Protein AF-A0A3A4P7V5-F1 (afdb_monomer_lite)

Secondary structure (DSSP, 8-state):
--------TTSS-S--TT---S----------SSHHHHHHHHHHHHHTTHHHHHHHHHHHHHHTT----S-HHHHHHHHHHHHHHHTTEE-BTBSEEEEETTTEEEEEHHHHHHHHIIIIITTT-HHHHHHHHHHHHTTS---TTSTTTT--BSEEEETTEE---S-BTHHHHHHHHHHHHS--

Foldseek 3Di:
DQDFDDDPPPPDDDDDPPPDPPDRDGFFFADDPDPVRRVVVSVVCVVVVVVVVVVVVLCLLLVLLDDCPVDPVVSVVLSVVLSQQLVQFDCPAHTFGFLDPDPGNKHFLVSRLVSLCSRQVSSPNVVSSVRHVVVQQVQAACPPPDPRHRFGARIDRHVPDGDPDPDGSCVVVVVVVVVVVPPD

Radius of gyration: 22.87 Å; chains: 1; bounding box: 53×27×81 Å

Sequence (184 aa):
IRVEFSVPRDAYGADVPGRLAGHNHTLYIAWGKNAEEALTRALQLAAEDAIQHHRAATSDILSSMDIATGNDEFDKALRWAAFSGWSLVTREYGLGIWAGLPWFRDNWGRDTFIALPGILLVTGHFAEAREIIRTFANRQNTDPTSPDFGRIPNRWRSPGFLEKGRLDVLTLILTRVKKRVGES

pLDDT: mean 77.45, std 19.56, range [32.34, 96.06]

Structure (mmCIF, N/CA/C/O backbone):
data_AF-A0A3A4P7V5-F1
#
_entry.id   AF-A0A3A4P7V5-F1
#
loop_
_atom_site.group_PDB
_atom_site.id
_atom_site.type_symbol
_atom_site.label_atom_id
_atom_site.label_alt_id
_atom_site.label_comp_id
_atom_site.label_asym_id
_atom_site.label_entity_id
_atom_site.label_seq_id
_atom_site.pdbx_PDB_ins_code
_atom_site.Cartn_x
_atom_site.Cartn_y
_atom_site.Cartn_z
_atom_site.occupancy
_atom_site.B_iso_or_equiv
_atom_site.auth_seq_id
_atom_site.auth_comp_id
_atom_site.auth_asym_id
_atom_site.auth_atom_id
_atom_site.pdbx_PDB_model_num
ATOM 1 N N . ILE A 1 1 ? -5.239 -2.333 16.092 1.00 33.44 1 ILE A N 1
ATOM 2 C CA . ILE A 1 1 ? -5.883 -3.416 16.877 1.00 33.44 1 ILE A CA 1
ATOM 3 C C . ILE A 1 1 ? -6.393 -2.783 18.163 1.00 33.44 1 ILE A C 1
ATOM 5 O O . ILE A 1 1 ? -5.576 -2.294 18.930 1.00 33.44 1 ILE A O 1
ATOM 9 N N . ARG A 1 2 ? -7.712 -2.711 18.376 1.00 34.28 2 ARG A N 1
ATOM 10 C CA . ARG A 1 2 ? -8.253 -2.360 19.695 1.00 34.28 2 ARG A CA 1
ATOM 11 C C . ARG A 1 2 ? -8.207 -3.638 20.522 1.00 34.28 2 ARG A C 1
ATOM 13 O O . ARG A 1 2 ? -8.947 -4.567 20.223 1.00 34.28 2 ARG A O 1
ATOM 20 N N . VAL A 1 3 ? -7.280 -3.719 21.469 1.00 36.12 3 VAL A N 1
ATOM 21 C CA . VAL A 1 3 ? -7.235 -4.840 22.410 1.00 36.12 3 VAL A CA 1
ATOM 22 C C . VAL A 1 3 ? -8.039 -4.410 23.626 1.00 36.12 3 VAL A C 1
ATOM 24 O O . VAL A 1 3 ? -7.593 -3.568 24.399 1.00 36.12 3 VAL A O 1
ATOM 27 N N . GLU A 1 4 ? -9.260 -4.920 23.744 1.00 35.19 4 GLU A N 1
ATOM 28 C CA . GLU A 1 4 ? -10.072 -4.727 24.942 1.00 35.19 4 GLU A CA 1
ATOM 29 C C . GLU A 1 4 ? -9.634 -5.760 25.979 1.00 35.19 4 GLU A C 1
ATOM 31 O O . GLU A 1 4 ? -9.866 -6.958 25.828 1.00 35.19 4 GLU A O 1
ATOM 36 N N . PHE A 1 5 ? -8.955 -5.298 27.025 1.00 37.09 5 PHE A N 1
ATOM 37 C CA . PHE A 1 5 ? -8.666 -6.124 28.187 1.00 37.09 5 PHE A CA 1
ATOM 38 C C . PHE A 1 5 ? -9.827 -5.983 29.172 1.00 37.09 5 PHE A C 1
ATOM 40 O O . PHE A 1 5 ? -9.990 -4.937 29.797 1.00 37.09 5 PHE A O 1
ATOM 47 N N . SER A 1 6 ? -10.633 -7.034 29.318 1.00 37.91 6 SER A N 1
ATOM 48 C CA . SER A 1 6 ? -11.513 -7.181 30.478 1.00 37.91 6 SER A CA 1
ATOM 49 C C . SER A 1 6 ? -10.756 -7.988 31.522 1.00 37.91 6 SER A C 1
ATOM 51 O O . SER A 1 6 ? -10.478 -9.167 31.312 1.00 37.91 6 SER A O 1
ATOM 53 N N . VAL A 1 7 ? -10.362 -7.352 32.625 1.00 44.50 7 VAL A N 1
ATOM 54 C CA . VAL A 1 7 ? -9.818 -8.078 33.778 1.00 44.50 7 VAL A CA 1
ATOM 55 C C . VAL A 1 7 ? -11.017 -8.647 34.549 1.00 44.50 7 VAL A C 1
ATOM 57 O O . VAL A 1 7 ? -11.835 -7.847 35.020 1.00 44.50 7 VAL A O 1
ATOM 60 N N . PRO A 1 8 ? -11.165 -9.984 34.685 1.00 42.09 8 PRO A N 1
ATOM 61 C CA . PRO A 1 8 ? -12.241 -10.579 35.476 1.00 42.09 8 PRO A CA 1
ATOM 62 C C . PRO A 1 8 ? -12.242 -9.996 36.892 1.00 42.09 8 PRO A C 1
ATOM 64 O O . PRO A 1 8 ? -11.181 -9.764 37.479 1.00 42.09 8 PRO A O 1
ATOM 67 N N . ARG A 1 9 ? -13.428 -9.718 37.443 1.00 48.88 9 ARG A N 1
ATOM 68 C CA . ARG A 1 9 ? -13.581 -9.027 38.736 1.00 48.88 9 ARG A CA 1
ATOM 69 C C . ARG A 1 9 ? -13.017 -9.824 39.921 1.00 48.88 9 ARG A C 1
ATOM 71 O O . ARG A 1 9 ? -12.793 -9.224 40.971 1.00 48.88 9 ARG A O 1
ATOM 78 N N . ASP A 1 10 ? -12.770 -11.111 39.722 1.00 47.59 10 ASP A N 1
ATOM 79 C CA . ASP A 1 10 ? -12.782 -12.182 40.712 1.00 47.59 10 ASP A CA 1
ATOM 80 C C . ASP A 1 10 ? -11.507 -13.057 40.725 1.00 47.59 10 ASP A C 1
ATOM 82 O O . ASP A 1 10 ? -11.378 -13.925 41.582 1.00 47.59 10 ASP A O 1
ATOM 86 N N . ALA A 1 11 ? -10.520 -12.802 39.854 1.00 45.47 11 ALA A N 1
ATOM 87 C CA . ALA A 1 11 ? -9.291 -13.611 39.794 1.00 45.47 11 ALA A CA 1
ATOM 88 C C . ALA A 1 11 ? -8.221 -13.251 40.848 1.00 45.47 11 ALA A C 1
ATOM 90 O O . ALA A 1 11 ? -7.322 -14.050 41.098 1.00 45.47 11 ALA A O 1
ATOM 91 N N . TYR A 1 12 ? -8.305 -12.079 41.485 1.00 42.94 12 TYR A N 1
ATOM 92 C CA . TYR A 1 12 ? -7.372 -11.660 42.535 1.00 42.94 12 TYR A CA 1
ATOM 93 C C . TYR A 1 12 ? -8.123 -10.892 43.627 1.00 42.94 12 TYR A C 1
ATOM 95 O O . TYR A 1 12 ? -8.941 -10.019 43.329 1.00 42.94 12 TYR A O 1
ATOM 103 N N . GLY A 1 13 ? -7.868 -11.267 44.885 1.00 42.75 13 GLY A N 1
ATOM 104 C CA . GLY A 1 13 ? -8.469 -10.682 46.083 1.00 42.75 13 GLY A CA 1
ATOM 105 C C . GLY A 1 13 ? -8.336 -9.158 46.153 1.00 42.75 13 GLY A C 1
ATOM 106 O O . GLY A 1 13 ? -7.516 -8.552 45.466 1.00 42.75 13 GLY A O 1
ATOM 107 N N . ALA A 1 14 ? -9.208 -8.555 46.959 1.00 47.78 14 ALA A N 1
ATOM 108 C CA . ALA A 1 14 ? -9.426 -7.117 47.060 1.00 47.78 14 ALA A CA 1
ATOM 109 C C . ALA A 1 14 ? -8.140 -6.270 47.198 1.00 47.78 14 ALA A C 1
ATOM 111 O O . ALA A 1 14 ? -7.203 -6.648 47.894 1.00 47.78 14 ALA A O 1
ATOM 112 N N . ASP A 1 15 ? -8.189 -5.098 46.552 1.00 46.78 15 ASP A N 1
ATOM 113 C CA . ASP A 1 15 ? -7.260 -3.963 46.620 1.00 46.78 15 ASP A CA 1
ATOM 114 C C . ASP A 1 15 ? -5.806 -4.178 46.181 1.00 46.78 15 ASP A C 1
ATOM 116 O O . ASP A 1 15 ? -4.866 -4.189 46.972 1.00 46.78 15 ASP A O 1
ATOM 120 N N . V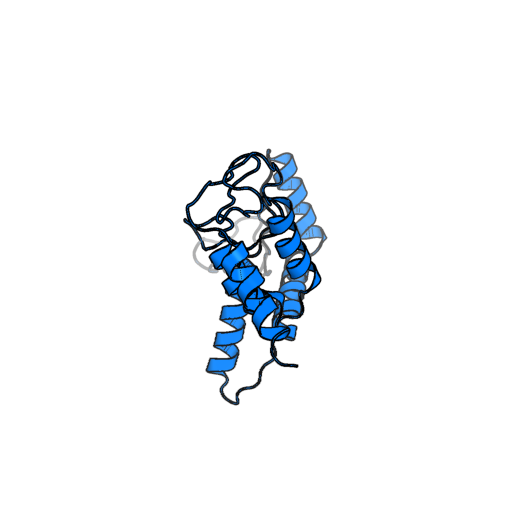AL A 1 16 ? -5.611 -4.170 44.857 1.00 47.88 16 VAL A N 1
ATOM 121 C CA . VAL A 1 16 ? -4.357 -3.682 44.265 1.00 47.88 16 VAL A CA 1
ATOM 122 C C . VAL A 1 16 ? -4.497 -2.166 44.037 1.00 47.88 16 VAL A C 1
ATOM 124 O O . VAL A 1 16 ? -5.359 -1.756 43.248 1.00 47.88 16 VAL A O 1
ATOM 127 N N . PRO A 1 17 ? -3.688 -1.312 44.694 1.00 36.72 17 PRO A N 1
ATOM 128 C CA . PRO A 1 17 ? -3.698 0.131 44.465 1.00 36.72 17 PRO A CA 1
ATOM 129 C C . PRO A 1 17 ? -3.381 0.439 42.995 1.00 36.72 17 PRO A C 1
ATOM 131 O O . PRO A 1 17 ? -2.368 -0.017 42.472 1.00 36.72 17 PRO A O 1
ATOM 134 N N . GLY A 1 18 ? -4.256 1.192 42.319 1.00 46.50 18 GLY A N 1
ATOM 135 C CA . GLY A 1 18 ? -4.128 1.521 40.888 1.00 46.50 18 GLY A CA 1
ATOM 136 C C . GLY A 1 18 ? -5.181 0.887 39.970 1.00 46.50 18 GLY A C 1
ATOM 137 O O . GLY A 1 18 ? -5.100 1.043 38.752 1.00 46.50 18 GLY A O 1
ATOM 138 N N . ARG A 1 19 ? -6.191 0.198 40.522 1.00 41.16 19 ARG A N 1
ATOM 139 C CA . ARG A 1 19 ? -7.329 -0.347 39.763 1.00 41.16 19 ARG A CA 1
ATOM 140 C C . ARG A 1 19 ? -8.157 0.788 39.138 1.00 41.16 19 AR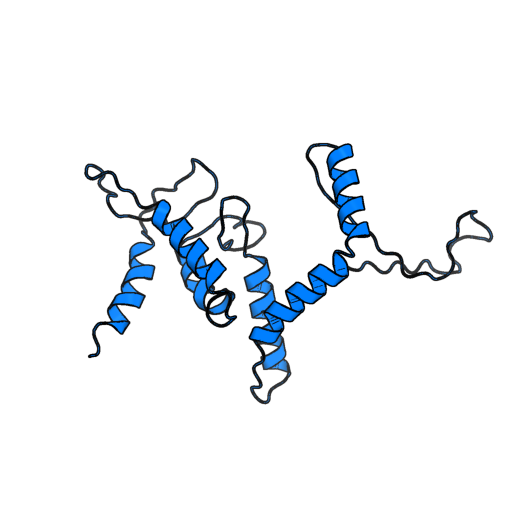G A C 1
ATOM 142 O O . ARG A 1 19 ? -9.051 1.339 39.774 1.00 41.16 19 ARG A O 1
ATOM 149 N N . LEU A 1 20 ? -7.870 1.136 37.883 1.00 46.41 20 LEU A N 1
ATOM 150 C CA . LEU A 1 20 ? -8.709 2.035 37.088 1.00 46.41 20 LEU A CA 1
ATOM 151 C C . LEU A 1 20 ? -10.031 1.313 36.785 1.00 46.41 20 LEU A C 1
ATOM 153 O O . LEU A 1 20 ? -10.062 0.275 36.126 1.00 46.41 20 LEU A O 1
ATOM 157 N N . ALA A 1 21 ? -11.128 1.818 37.340 1.00 43.06 21 ALA A N 1
ATOM 158 C CA . ALA A 1 21 ? -12.451 1.223 37.213 1.00 43.06 21 ALA A CA 1
ATOM 159 C C . ALA A 1 21 ? -12.933 1.242 35.753 1.00 43.06 21 ALA A C 1
ATOM 161 O O . ALA A 1 21 ? -13.088 2.313 35.194 1.00 43.06 21 ALA A O 1
ATOM 162 N N . GLY A 1 22 ? -13.215 0.083 35.146 1.00 45.91 22 GLY A N 1
ATOM 163 C CA . GLY A 1 22 ? -14.118 -0.056 33.987 1.00 45.91 22 GLY A CA 1
ATOM 164 C C . GLY A 1 22 ? -13.927 0.908 32.804 1.00 45.91 22 GLY A C 1
ATOM 165 O O . GLY A 1 22 ? -14.902 1.208 32.116 1.00 45.91 22 GLY A O 1
ATOM 166 N N . HIS A 1 23 ? -12.717 1.413 32.566 1.00 54.62 23 HIS A N 1
ATOM 167 C CA . HIS A 1 23 ? -12.443 2.329 31.466 1.00 54.62 23 HIS A CA 1
ATOM 168 C C . HIS A 1 23 ? -11.910 1.547 30.266 1.00 54.62 23 HIS A C 1
ATOM 170 O O . HIS A 1 23 ? -11.042 0.688 30.399 1.00 54.62 23 HIS A O 1
ATOM 176 N N . ASN A 1 24 ? -12.421 1.857 29.073 1.00 68.25 24 ASN A N 1
ATOM 177 C CA . ASN A 1 24 ? -11.807 1.392 27.835 1.00 68.25 24 ASN A CA 1
ATOM 178 C C . ASN A 1 24 ? -10.381 1.950 27.768 1.00 68.25 24 ASN A C 1
ATOM 180 O O . ASN A 1 24 ? -10.194 3.150 27.575 1.00 68.25 24 ASN A O 1
ATOM 184 N N . HIS A 1 25 ? -9.385 1.084 27.934 1.00 75.31 25 HIS A N 1
ATOM 185 C CA . HIS A 1 25 ? -7.986 1.455 27.785 1.00 75.31 25 HIS A CA 1
ATOM 186 C C . HIS A 1 25 ? -7.561 1.321 26.323 1.00 75.31 25 HIS A C 1
ATOM 188 O O . HIS A 1 25 ? -7.896 0.349 25.645 1.00 75.31 25 HIS A O 1
ATOM 194 N N . THR A 1 26 ? -6.797 2.299 25.845 1.00 82.75 26 THR A N 1
ATOM 195 C CA . THR A 1 26 ? -6.188 2.273 24.516 1.00 82.75 26 THR A CA 1
ATOM 196 C C . THR A 1 26 ? -4.686 2.093 24.667 1.00 82.75 26 THR A C 1
ATOM 198 O O . THR A 1 26 ? -4.032 2.894 25.332 1.00 82.75 26 THR A O 1
ATOM 201 N N . LEU A 1 27 ? -4.139 1.052 24.038 1.00 87.69 27 LEU A N 1
ATOM 202 C CA . LEU A 1 27 ? -2.704 0.784 24.007 1.00 87.69 27 LEU A CA 1
ATOM 203 C C . LEU A 1 27 ? -2.115 1.212 22.658 1.00 87.69 27 LEU A C 1
ATOM 205 O O . LEU A 1 27 ? -2.508 0.687 21.615 1.00 87.69 27 LEU A O 1
ATOM 209 N N . TYR A 1 28 ? -1.137 2.117 22.693 1.00 87.69 28 TYR A N 1
ATOM 210 C CA . TYR A 1 28 ? -0.328 2.497 21.536 1.00 87.69 28 TYR A CA 1
ATOM 211 C C . TYR A 1 28 ? 1.036 1.808 21.609 1.00 87.69 28 TYR A C 1
ATOM 213 O O . TYR A 1 28 ? 1.759 1.956 22.590 1.00 87.69 28 TYR A O 1
ATOM 221 N N . ILE A 1 29 ? 1.382 1.052 20.564 1.00 89.69 29 ILE A N 1
ATOM 222 C CA . ILE A 1 29 ? 2.686 0.395 20.411 1.00 89.69 29 ILE A CA 1
ATOM 223 C C . ILE A 1 29 ? 3.384 1.031 19.211 1.00 89.69 29 ILE A C 1
ATOM 225 O O . ILE A 1 29 ? 2.802 1.107 18.127 1.00 89.69 29 ILE A O 1
ATOM 229 N N . ALA A 1 30 ? 4.621 1.482 19.403 1.00 91.69 30 ALA A N 1
ATOM 230 C CA . ALA A 1 30 ? 5.435 2.090 18.361 1.00 91.69 30 ALA A CA 1
ATOM 231 C C . ALA A 1 30 ? 6.851 1.504 18.350 1.00 91.69 30 ALA A C 1
ATOM 233 O O . ALA A 1 30 ? 7.338 0.988 19.354 1.00 91.69 30 ALA A O 1
ATOM 234 N N . TRP A 1 31 ? 7.509 1.616 17.197 1.00 91.88 31 TRP A N 1
ATOM 235 C CA . TRP A 1 31 ? 8.891 1.197 16.981 1.00 91.88 31 TRP A CA 1
ATOM 236 C C . TRP A 1 31 ? 9.749 2.409 16.606 1.00 91.88 31 TRP A C 1
ATOM 238 O O . TRP A 1 31 ? 9.272 3.323 15.931 1.00 91.88 31 TRP A O 1
ATOM 248 N N . GLY A 1 32 ? 11.014 2.387 17.022 1.00 90.81 32 GLY A N 1
ATOM 249 C CA . GLY A 1 32 ? 12.034 3.394 16.725 1.00 90.81 32 GLY A CA 1
ATOM 250 C C . GLY A 1 32 ? 13.428 2.766 16.795 1.00 90.81 32 GLY A C 1
ATOM 251 O O . GLY A 1 32 ? 13.570 1.622 17.234 1.00 90.81 32 GLY A O 1
ATOM 252 N N . LYS A 1 33 ? 14.467 3.486 16.363 1.00 92.69 33 LYS A N 1
ATOM 253 C CA . LYS A 1 33 ? 15.858 2.992 16.401 1.00 92.69 33 LYS A CA 1
ATOM 254 C C . LYS A 1 33 ? 16.382 2.842 17.831 1.00 92.69 33 LYS A C 1
ATOM 256 O O . LYS A 1 33 ? 17.340 2.111 18.060 1.00 92.69 33 LYS A O 1
ATOM 261 N N . ASN A 1 34 ? 15.765 3.545 18.778 1.00 95.06 34 ASN A N 1
ATOM 262 C CA . ASN A 1 34 ? 16.045 3.486 20.206 1.00 95.06 34 ASN A CA 1
ATOM 263 C C . ASN A 1 34 ? 14.750 3.706 21.019 1.00 95.06 34 ASN A C 1
ATOM 265 O O . ASN A 1 34 ? 13.685 3.986 20.461 1.00 95.06 34 ASN A O 1
ATOM 269 N N . ALA A 1 35 ? 14.845 3.552 22.343 1.00 94.31 35 ALA A N 1
ATOM 270 C CA . ALA A 1 35 ? 13.699 3.652 23.249 1.00 94.31 35 ALA A CA 1
ATOM 271 C C . ALA A 1 35 ? 13.065 5.056 23.277 1.00 94.31 35 ALA A C 1
ATOM 273 O O . ALA A 1 35 ? 11.845 5.168 23.366 1.00 94.31 35 ALA A O 1
ATOM 274 N N . GLU A 1 36 ? 13.874 6.112 23.168 1.00 93.81 36 GLU A N 1
ATOM 275 C CA . GLU A 1 36 ? 13.408 7.503 23.170 1.00 93.81 36 GLU A CA 1
ATOM 276 C C . GLU A 1 36 ? 12.561 7.818 21.928 1.00 93.81 36 GLU A C 1
ATOM 278 O O . GLU A 1 36 ? 11.471 8.384 22.038 1.00 93.81 36 GLU A O 1
ATOM 283 N N . GLU A 1 37 ? 13.006 7.376 20.750 1.00 94.12 37 GLU A N 1
ATOM 284 C CA . GLU A 1 37 ? 12.262 7.513 19.495 1.00 94.12 37 GLU A CA 1
ATOM 285 C C . GLU A 1 37 ? 10.944 6.723 19.540 1.00 94.12 37 GLU A C 1
ATOM 287 O O . GLU A 1 37 ? 9.892 7.245 19.165 1.00 94.12 37 GLU A O 1
ATOM 292 N N . ALA A 1 38 ? 10.978 5.482 20.041 1.00 92.75 38 ALA A N 1
ATOM 293 C CA . ALA A 1 38 ? 9.780 4.654 20.181 1.00 92.75 38 ALA A CA 1
ATOM 294 C C . ALA A 1 38 ? 8.757 5.283 21.145 1.00 92.75 38 ALA A C 1
ATOM 296 O O . ALA A 1 38 ? 7.565 5.324 20.834 1.00 92.75 38 ALA A O 1
ATOM 297 N N . LEU A 1 39 ? 9.219 5.820 22.281 1.00 92.88 39 LEU A N 1
ATOM 298 C CA . LEU A 1 39 ? 8.373 6.506 23.258 1.00 92.88 39 LEU A CA 1
ATOM 299 C C . LEU A 1 39 ? 7.754 7.776 22.670 1.00 92.88 39 LEU A C 1
ATOM 301 O O . LEU A 1 39 ? 6.541 7.958 22.749 1.00 92.88 39 LEU A O 1
ATOM 305 N N . THR A 1 40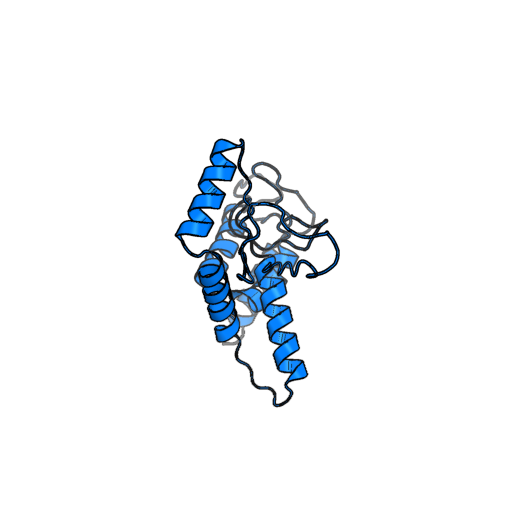 ? 8.570 8.620 22.036 1.00 94.62 40 THR A N 1
ATOM 306 C CA . THR A 1 40 ? 8.115 9.857 21.384 1.00 94.62 40 THR A CA 1
ATOM 307 C C . THR A 1 40 ? 7.014 9.558 20.370 1.00 94.62 40 THR A C 1
ATOM 309 O O . THR A 1 40 ? 5.964 10.197 20.375 1.00 94.62 40 THR A O 1
ATOM 312 N N . ARG A 1 41 ? 7.203 8.518 19.550 1.00 93.12 41 ARG A N 1
ATOM 313 C CA . ARG A 1 41 ? 6.217 8.102 18.552 1.00 93.12 41 ARG A CA 1
ATOM 314 C C . ARG A 1 41 ? 4.936 7.550 19.177 1.00 93.12 41 ARG A C 1
ATOM 316 O O . ARG A 1 41 ? 3.853 7.855 18.690 1.00 93.12 41 ARG A O 1
ATOM 323 N N . ALA A 1 42 ? 5.032 6.759 20.246 1.00 91.69 42 ALA A N 1
ATOM 324 C CA . ALA A 1 42 ? 3.854 6.253 20.953 1.00 91.69 42 ALA A CA 1
ATOM 325 C C . ALA A 1 42 ? 3.025 7.391 21.575 1.00 91.69 42 ALA A C 1
ATOM 327 O O . ALA A 1 42 ? 1.800 7.390 21.458 1.00 91.69 42 ALA A O 1
ATOM 328 N N . LEU A 1 43 ? 3.690 8.381 22.182 1.00 92.44 43 LEU A N 1
ATOM 329 C CA . LEU A 1 43 ? 3.041 9.569 22.743 1.00 92.44 43 LEU A CA 1
ATOM 330 C C . LEU A 1 43 ? 2.386 10.425 21.656 1.00 92.44 43 LEU A C 1
ATOM 332 O O . LEU A 1 43 ? 1.260 10.878 21.843 1.00 92.44 43 LEU A O 1
ATOM 336 N N . GLN A 1 44 ? 3.047 10.594 20.509 1.00 94.06 44 GLN A N 1
ATOM 337 C CA . GLN A 1 44 ? 2.477 11.299 19.362 1.00 94.06 44 GLN A CA 1
ATOM 338 C C . GLN A 1 44 ? 1.200 10.614 18.854 1.00 94.06 44 GLN A C 1
ATOM 340 O O . GLN A 1 44 ? 0.174 11.271 18.706 1.00 94.06 44 GLN A O 1
ATOM 345 N N . LEU A 1 45 ? 1.225 9.289 18.663 1.00 91.25 45 LEU A N 1
ATOM 346 C CA . LEU A 1 45 ? 0.044 8.526 18.239 1.00 91.25 45 LEU A CA 1
ATOM 347 C C . LEU A 1 45 ? -1.133 8.687 19.213 1.00 91.25 45 LEU A C 1
ATOM 349 O O . LEU A 1 45 ? -2.285 8.735 18.782 1.00 91.25 45 LEU A O 1
ATOM 353 N N . ALA A 1 46 ? -0.844 8.767 20.514 1.00 89.50 46 ALA A N 1
ATOM 354 C CA . ALA A 1 46 ? -1.855 9.002 21.536 1.00 89.50 46 ALA A CA 1
ATOM 355 C C . ALA A 1 46 ? -2.409 10.433 21.494 1.00 89.50 46 ALA A C 1
ATOM 357 O O . ALA A 1 46 ? -3.622 10.611 21.583 1.00 89.50 46 ALA A O 1
ATOM 358 N N . ALA A 1 47 ? -1.540 11.434 21.336 1.00 91.56 47 ALA A N 1
ATOM 359 C CA . ALA A 1 47 ? -1.922 12.843 21.265 1.00 91.56 47 ALA A CA 1
ATOM 360 C C . ALA A 1 47 ? -2.763 13.169 20.019 1.00 91.56 47 ALA A C 1
ATOM 362 O O . ALA A 1 47 ? -3.645 14.020 20.078 1.00 91.56 47 ALA A O 1
ATOM 363 N N . GLU A 1 48 ? -2.506 12.481 18.907 1.00 92.31 48 GLU A N 1
ATOM 364 C CA . GLU A 1 48 ? -3.190 12.684 17.625 1.00 92.31 48 GLU A CA 1
ATOM 365 C C . GLU A 1 48 ? -4.446 11.817 17.449 1.00 92.31 48 GLU A C 1
ATOM 367 O O . GLU A 1 48 ? -5.034 11.831 16.375 1.00 92.31 48 GLU A O 1
ATOM 372 N N . ASP A 1 49 ? -4.847 11.026 18.449 1.00 87.06 49 ASP A N 1
ATOM 373 C CA . ASP A 1 49 ? -5.922 10.030 18.319 1.00 87.06 49 ASP A CA 1
ATOM 374 C C . ASP A 1 49 ? -5.772 9.164 17.050 1.00 87.06 49 ASP A C 1
ATOM 376 O O . ASP A 1 49 ? -6.668 9.023 16.207 1.00 87.06 49 ASP A O 1
ATOM 380 N N . ALA A 1 50 ? -4.585 8.569 16.892 1.00 88.62 50 ALA A N 1
ATOM 381 C CA . ALA A 1 50 ? -4.213 7.850 15.678 1.00 88.62 50 ALA A CA 1
ATOM 382 C C . ALA A 1 50 ? -5.154 6.675 15.342 1.00 88.62 50 ALA A C 1
ATOM 384 O O . ALA A 1 50 ? -5.206 6.237 14.192 1.00 88.62 50 ALA A O 1
ATOM 385 N N . ILE A 1 51 ? -5.927 6.167 16.311 1.00 87.31 51 ILE A N 1
ATOM 386 C CA . ILE A 1 51 ? -6.975 5.171 16.052 1.00 87.31 51 ILE A CA 1
ATOM 387 C C . ILE A 1 51 ? -8.106 5.769 15.221 1.00 87.31 51 ILE A C 1
ATOM 389 O O . ILE A 1 51 ? -8.549 5.123 14.268 1.00 87.31 51 ILE A O 1
ATOM 393 N N . GLN A 1 52 ? -8.585 6.967 15.561 1.00 87.81 52 GLN A N 1
ATOM 394 C CA . GLN A 1 52 ? -9.639 7.614 14.784 1.00 87.81 52 GLN A CA 1
ATOM 395 C C . GLN A 1 52 ? -9.132 8.030 13.411 1.00 87.81 52 GLN A C 1
ATOM 397 O O . GLN A 1 52 ? -9.818 7.769 12.426 1.00 87.81 52 GLN A O 1
ATOM 402 N N . HIS A 1 53 ? -7.904 8.543 13.310 1.00 88.81 53 HIS A N 1
ATOM 403 C CA . HIS A 1 53 ? -7.286 8.803 12.006 1.00 88.81 53 HIS A CA 1
ATOM 404 C C . HIS A 1 53 ? -7.186 7.536 11.148 1.00 88.81 53 HIS A C 1
ATOM 406 O O . HIS A 1 53 ? -7.523 7.561 9.967 1.00 88.81 53 HIS A O 1
ATOM 412 N N . HIS A 1 54 ? -6.795 6.399 11.731 1.00 87.75 54 HIS A N 1
ATOM 413 C CA . HIS A 1 54 ? -6.732 5.135 10.998 1.00 87.75 54 HIS A CA 1
ATOM 414 C C . HIS A 1 54 ? -8.115 4.631 10.558 1.00 87.75 54 HIS A C 1
ATOM 416 O O . HIS A 1 54 ? -8.261 4.113 9.448 1.00 87.75 54 HIS A O 1
ATOM 422 N N . ARG A 1 55 ? -9.140 4.788 11.406 1.00 89.69 55 ARG A N 1
ATOM 423 C CA . ARG A 1 55 ? -10.531 4.455 11.064 1.00 89.69 55 ARG A CA 1
ATOM 424 C C . ARG A 1 55 ? -11.062 5.334 9.942 1.00 89.69 55 ARG A C 1
ATOM 426 O O . ARG A 1 55 ? -11.650 4.790 9.015 1.00 89.69 55 ARG A O 1
ATOM 433 N N . ALA A 1 56 ? -10.826 6.642 10.017 1.00 89.38 56 ALA A N 1
ATOM 434 C CA . ALA A 1 56 ? -11.206 7.592 8.979 1.00 89.38 56 ALA A CA 1
ATOM 435 C C . ALA A 1 56 ? -10.537 7.225 7.650 1.00 89.38 56 ALA A C 1
ATOM 437 O O . ALA A 1 56 ? -11.240 6.943 6.690 1.00 89.38 56 ALA A O 1
ATOM 438 N N . ALA A 1 57 ? -9.212 7.047 7.634 1.00 83.81 57 ALA A N 1
ATOM 439 C CA . ALA A 1 57 ? -8.487 6.645 6.428 1.00 83.81 57 ALA A CA 1
ATOM 440 C C . ALA A 1 57 ? -9.008 5.322 5.835 1.00 83.81 57 ALA A C 1
ATOM 442 O O . ALA A 1 57 ? -9.220 5.216 4.631 1.00 83.81 57 ALA A O 1
ATOM 443 N N . THR A 1 58 ? -9.268 4.315 6.678 1.00 85.75 58 THR A N 1
ATOM 444 C CA . THR A 1 58 ? -9.841 3.032 6.231 1.00 85.75 58 THR A CA 1
ATOM 445 C C . THR A 1 58 ? -11.250 3.210 5.664 1.00 85.75 58 THR A C 1
ATOM 447 O O . THR A 1 58 ? -11.590 2.603 4.649 1.00 85.75 58 THR A O 1
ATOM 450 N N . SER A 1 59 ? -12.073 4.039 6.309 1.00 86.25 59 SER A N 1
ATOM 451 C CA . SER A 1 59 ? -13.425 4.359 5.855 1.00 86.25 59 SER A CA 1
ATOM 452 C C . SER A 1 59 ? -13.406 5.095 4.521 1.00 86.25 59 SER A C 1
ATOM 454 O O . SER A 1 59 ? -14.187 4.749 3.643 1.00 86.25 59 SER A O 1
ATOM 456 N N . ASP A 1 60 ? -12.498 6.049 4.333 1.00 83.94 60 ASP A N 1
ATOM 457 C CA . ASP A 1 60 ? -12.353 6.801 3.087 1.00 83.94 60 ASP A CA 1
ATOM 458 C C . ASP A 1 60 ? -12.039 5.850 1.927 1.00 83.94 60 ASP A C 1
ATOM 460 O O . ASP A 1 60 ? -12.738 5.848 0.912 1.00 83.94 60 ASP A O 1
ATOM 464 N N . ILE A 1 61 ? -11.083 4.936 2.123 1.00 79.44 61 ILE A N 1
ATOM 465 C CA . ILE A 1 61 ? -10.737 3.916 1.126 1.00 79.44 61 ILE A CA 1
ATOM 466 C C . ILE A 1 61 ? -11.930 3.010 0.824 1.00 79.44 61 ILE A C 1
ATOM 468 O O . ILE A 1 61 ? -12.237 2.762 -0.340 1.00 79.44 61 ILE A O 1
ATOM 472 N N . LEU A 1 62 ? -12.620 2.510 1.850 1.00 81.75 62 LEU A N 1
ATOM 473 C CA . LEU A 1 62 ? -13.735 1.581 1.663 1.00 81.75 62 LEU A CA 1
ATOM 474 C C . LEU A 1 62 ? -14.992 2.251 1.100 1.00 81.75 62 LEU A C 1
ATOM 476 O O . LEU A 1 62 ? -15.751 1.596 0.392 1.00 81.75 62 LEU A O 1
ATOM 480 N N . SER A 1 63 ? -15.209 3.536 1.379 1.00 82.44 63 SER A N 1
ATOM 481 C CA . SER A 1 63 ? -16.341 4.298 0.842 1.00 82.44 63 SER A CA 1
ATOM 482 C C . SER A 1 63 ? -16.226 4.512 -0.667 1.00 82.44 63 SER A C 1
ATOM 484 O O . SER A 1 63 ? -17.235 4.512 -1.365 1.00 82.44 63 SER A O 1
ATOM 486 N N . SER A 1 64 ? -15.000 4.577 -1.199 1.00 77.06 64 SER A N 1
ATOM 487 C CA . SER A 1 64 ? -14.755 4.617 -2.648 1.00 77.06 64 SER A CA 1
ATOM 488 C C . SER A 1 64 ? -15.146 3.321 -3.383 1.00 77.06 64 SER A C 1
ATOM 490 O O . SER A 1 64 ? -15.208 3.304 -4.610 1.00 77.06 64 SER A O 1
ATOM 492 N N . MET A 1 65 ? -15.409 2.237 -2.641 1.00 74.56 65 MET A N 1
ATOM 493 C CA . MET A 1 65 ? -15.712 0.890 -3.142 1.00 74.56 65 MET A CA 1
ATOM 494 C C . MET A 1 65 ? -17.166 0.469 -2.888 1.00 74.56 65 MET A C 1
ATOM 496 O O . MET A 1 65 ? -17.459 -0.728 -2.859 1.00 74.56 65 MET A O 1
ATOM 500 N N . ASP A 1 66 ? -18.072 1.420 -2.655 1.00 74.75 66 ASP A N 1
ATOM 501 C CA . ASP A 1 66 ? -19.465 1.116 -2.333 1.00 74.75 66 ASP A CA 1
ATOM 502 C C . ASP A 1 66 ? -20.204 0.561 -3.562 1.00 74.75 66 ASP A C 1
ATOM 504 O O . ASP A 1 66 ? -20.698 1.291 -4.420 1.00 74.75 66 ASP A O 1
ATOM 508 N N . ILE A 1 67 ? -20.209 -0.766 -3.677 1.00 81.44 67 ILE A N 1
ATOM 509 C CA . ILE A 1 67 ? -20.922 -1.520 -4.704 1.00 81.44 67 ILE A CA 1
ATOM 510 C C . ILE A 1 67 ? -22.063 -2.256 -4.013 1.00 81.44 67 ILE A C 1
ATOM 512 O O . ILE A 1 67 ? -21.848 -2.921 -3.002 1.00 81.44 67 ILE A O 1
ATOM 516 N N . ALA A 1 68 ? -23.256 -2.135 -4.594 1.00 88.44 68 ALA A N 1
ATOM 517 C CA . ALA A 1 68 ? -24.432 -2.899 -4.214 1.00 88.44 68 ALA A CA 1
ATOM 518 C C . ALA A 1 68 ? -24.732 -3.913 -5.320 1.00 88.44 68 ALA A C 1
ATOM 520 O O . ALA A 1 68 ? -25.240 -3.552 -6.385 1.00 88.44 68 ALA A O 1
ATOM 521 N N . THR A 1 69 ? -24.401 -5.181 -5.090 1.00 91.44 69 THR A N 1
ATOM 522 C CA . THR A 1 69 ? -24.722 -6.260 -6.041 1.00 91.44 69 THR A CA 1
ATOM 523 C C . THR A 1 69 ? -26.088 -6.893 -5.793 1.00 91.44 69 THR A C 1
ATOM 525 O O . THR A 1 69 ? -26.531 -7.729 -6.579 1.00 91.44 69 THR A O 1
ATOM 528 N N . GLY A 1 70 ? -26.765 -6.503 -4.708 1.00 93.88 70 GLY A N 1
ATOM 529 C CA . GLY A 1 70 ? -27.968 -7.177 -4.215 1.00 93.88 70 GLY A CA 1
ATOM 530 C C . GLY A 1 70 ? -27.659 -8.444 -3.410 1.00 93.88 70 GLY A C 1
ATOM 531 O O . GLY A 1 70 ? -28.579 -9.177 -3.055 1.00 93.88 70 GLY A O 1
ATOM 532 N N . ASN A 1 71 ? -26.379 -8.705 -3.123 1.00 96.06 71 ASN A N 1
ATOM 533 C CA . ASN A 1 71 ? -25.918 -9.766 -2.240 1.00 96.06 71 ASN A CA 1
ATOM 534 C C . ASN A 1 71 ? -24.916 -9.199 -1.219 1.00 96.06 71 ASN A C 1
ATOM 536 O O . ASN A 1 71 ? -23.752 -8.953 -1.539 1.00 96.06 71 ASN A O 1
ATOM 540 N N . ASP A 1 72 ? -25.364 -9.062 0.029 1.00 93.25 72 ASP A N 1
ATOM 541 C CA . ASP A 1 72 ? -24.579 -8.469 1.118 1.00 93.25 72 ASP A CA 1
ATOM 542 C C . ASP A 1 72 ? -23.275 -9.224 1.414 1.00 93.25 72 ASP A C 1
ATOM 544 O O . ASP A 1 72 ? -22.269 -8.624 1.800 1.00 93.25 72 ASP A O 1
ATOM 548 N N . GLU A 1 73 ? -23.268 -10.550 1.248 1.00 94.69 73 GLU A N 1
ATOM 549 C CA . GLU A 1 73 ? -22.071 -11.363 1.466 1.00 94.69 73 GLU A CA 1
ATOM 550 C C . GLU A 1 73 ? -21.018 -11.074 0.394 1.00 94.69 73 GLU A C 1
ATOM 552 O O . GLU A 1 73 ? -19.836 -10.917 0.713 1.00 94.69 73 GLU A O 1
ATOM 557 N N . PHE A 1 74 ? -21.448 -10.932 -0.860 1.00 93.12 74 PHE A N 1
ATOM 558 C CA . PHE A 1 74 ? -20.566 -10.585 -1.968 1.00 93.12 74 PHE A CA 1
ATOM 559 C C . PHE A 1 74 ? -20.013 -9.160 -1.828 1.00 93.12 74 PHE A C 1
ATOM 561 O O . PHE A 1 74 ? -18.803 -8.955 -1.955 1.00 93.12 74 PHE A O 1
ATOM 568 N N . ASP A 1 75 ? -20.861 -8.195 -1.470 1.00 90.62 75 ASP A N 1
ATOM 569 C CA . ASP A 1 75 ? -20.454 -6.803 -1.246 1.00 90.62 75 ASP A CA 1
ATOM 570 C C . ASP A 1 75 ? -19.442 -6.708 -0.088 1.00 90.62 75 ASP A C 1
ATOM 572 O O . ASP A 1 75 ? -18.419 -6.019 -0.174 1.00 90.62 75 ASP A O 1
ATOM 576 N N . LYS A 1 76 ? -19.663 -7.475 0.987 1.00 90.38 76 LYS A N 1
ATOM 577 C CA . LYS A 1 76 ? -18.725 -7.593 2.111 1.00 90.38 76 LYS A CA 1
ATOM 578 C C . LYS A 1 76 ? -17.410 -8.251 1.695 1.00 90.38 76 LYS A C 1
ATOM 580 O O . LYS A 1 76 ? -16.347 -7.775 2.100 1.00 90.38 76 LYS A O 1
ATOM 585 N N . ALA A 1 77 ? -17.455 -9.325 0.908 1.00 92.00 77 ALA A N 1
ATOM 586 C CA . ALA A 1 77 ? -16.260 -10.008 0.416 1.00 92.00 77 ALA A CA 1
ATOM 587 C C . ALA A 1 77 ? -15.395 -9.076 -0.445 1.00 92.00 77 ALA A C 1
ATOM 589 O O . ALA A 1 77 ? -14.173 -9.054 -0.288 1.00 92.00 77 ALA A O 1
ATOM 590 N N . LEU A 1 78 ? -16.019 -8.249 -1.288 1.00 88.88 78 LEU A N 1
ATOM 591 C CA . LEU A 1 78 ? -15.311 -7.279 -2.119 1.00 88.88 78 LEU A CA 1
ATOM 592 C C . LEU A 1 78 ? -14.612 -6.199 -1.281 1.00 88.88 78 LEU A C 1
ATOM 594 O O . LEU A 1 78 ? -13.444 -5.899 -1.530 1.00 88.88 78 LEU A O 1
ATOM 598 N N . ARG A 1 79 ? -15.271 -5.676 -0.237 1.00 87.75 79 ARG A N 1
ATOM 599 C CA . ARG A 1 79 ? -14.654 -4.722 0.706 1.00 87.75 79 ARG A CA 1
ATOM 600 C C . ARG A 1 79 ? -13.451 -5.324 1.429 1.00 87.75 79 ARG A C 1
ATOM 602 O O . ARG A 1 79 ? -12.426 -4.659 1.568 1.00 87.75 79 ARG A O 1
ATOM 609 N N . TRP A 1 80 ? -13.546 -6.585 1.857 1.00 90.62 80 TRP A N 1
ATOM 610 C CA . TRP A 1 80 ? -12.410 -7.290 2.456 1.00 90.62 80 TRP A CA 1
ATOM 611 C C . TRP A 1 80 ? -11.264 -7.473 1.466 1.00 90.62 80 TRP A C 1
ATOM 613 O O . TRP A 1 80 ? -10.124 -7.182 1.816 1.00 90.62 80 TRP A O 1
ATOM 623 N N . ALA A 1 81 ? -11.553 -7.884 0.230 1.00 90.62 81 ALA A N 1
ATOM 624 C CA . ALA A 1 81 ? -10.536 -8.029 -0.807 1.00 90.62 81 ALA A CA 1
ATOM 625 C C . ALA A 1 81 ? -9.822 -6.697 -1.098 1.00 90.62 81 ALA A C 1
ATOM 627 O O . ALA A 1 81 ? -8.591 -6.663 -1.173 1.00 90.62 81 ALA A O 1
ATOM 628 N N . ALA A 1 82 ? -10.575 -5.597 -1.191 1.00 87.38 82 ALA A N 1
ATOM 629 C CA . ALA A 1 82 ? -10.035 -4.256 -1.389 1.00 87.38 82 ALA A CA 1
ATOM 630 C C . ALA A 1 82 ? -9.132 -3.822 -0.225 1.00 87.38 82 ALA A C 1
ATOM 632 O O . ALA A 1 82 ? -7.990 -3.419 -0.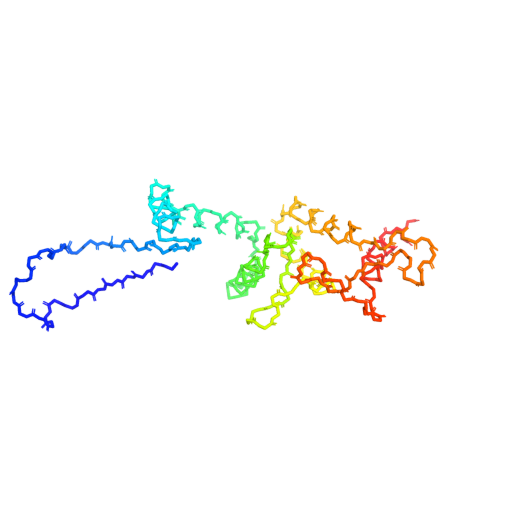449 1.00 87.38 82 ALA A O 1
ATOM 633 N N . PHE A 1 83 ? -9.601 -3.967 1.020 1.00 89.38 83 PHE A N 1
ATOM 634 C CA . PHE A 1 83 ? -8.818 -3.628 2.210 1.00 89.38 83 PHE A CA 1
ATOM 635 C C . PHE A 1 83 ? -7.548 -4.477 2.329 1.00 89.38 83 PHE A C 1
ATOM 637 O O . PHE A 1 83 ? -6.464 -3.945 2.574 1.00 89.38 83 PHE A O 1
ATOM 644 N N . SER A 1 84 ? -7.656 -5.791 2.115 1.00 91.56 84 SER A N 1
AT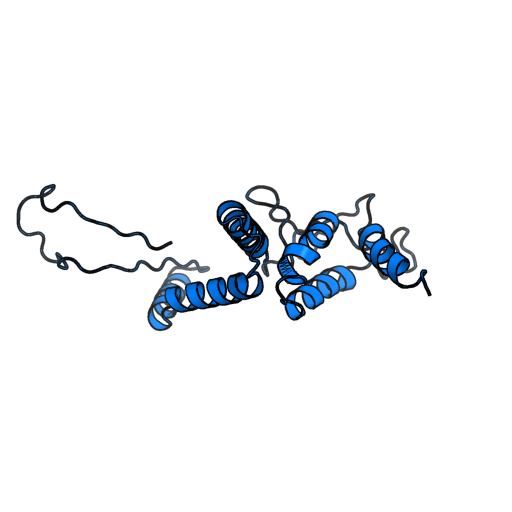OM 645 C CA . SER A 1 84 ? -6.510 -6.700 2.130 1.00 91.56 84 SER A CA 1
ATOM 646 C C . SER A 1 84 ? -5.477 -6.317 1.073 1.00 91.56 84 SER A C 1
ATOM 648 O O . SER A 1 84 ? -4.291 -6.262 1.391 1.00 91.56 84 SER A O 1
ATOM 650 N N . GLY A 1 85 ? -5.903 -5.982 -0.147 1.00 91.81 85 GLY A N 1
ATOM 651 C CA . GLY A 1 85 ? -5.007 -5.488 -1.191 1.00 91.81 85 GLY A CA 1
ATOM 652 C C . GLY A 1 85 ? -4.343 -4.159 -0.819 1.00 91.81 85 GLY A C 1
ATOM 653 O O . GLY A 1 85 ? -3.122 -4.037 -0.903 1.00 91.81 85 GLY A O 1
ATOM 654 N N . TRP A 1 86 ? -5.119 -3.181 -0.346 1.00 90.88 86 TRP A N 1
ATOM 655 C CA . TRP A 1 86 ? -4.592 -1.881 0.079 1.00 90.88 86 TRP A CA 1
ATOM 656 C C . TRP A 1 86 ? -3.569 -2.002 1.216 1.00 90.88 86 TRP A C 1
ATOM 658 O O . TRP A 1 86 ? -2.559 -1.305 1.203 1.00 90.88 86 TRP A O 1
ATOM 668 N N . SER A 1 87 ? -3.754 -2.943 2.147 1.00 91.19 87 SER A N 1
ATOM 669 C CA . SER A 1 87 ? -2.803 -3.175 3.245 1.00 91.19 87 SER A CA 1
ATOM 670 C C . SER A 1 87 ? -1.401 -3.615 2.790 1.00 91.19 87 SER A C 1
ATOM 672 O O . SER A 1 87 ? -0.450 -3.547 3.568 1.00 91.19 87 SER A O 1
ATOM 674 N N . LEU A 1 88 ? -1.259 -4.053 1.533 1.00 93.75 88 LEU A N 1
ATOM 675 C CA . LEU A 1 88 ? 0.018 -4.414 0.912 1.00 93.75 88 LEU A CA 1
ATOM 676 C C . LEU A 1 88 ? 0.684 -3.235 0.183 1.00 93.75 88 LEU A C 1
ATOM 678 O O . LEU A 1 88 ? 1.814 -3.376 -0.294 1.00 93.75 88 LEU A O 1
ATOM 682 N N . VAL A 1 89 ? 0.019 -2.078 0.092 1.00 92.44 89 VAL A N 1
ATOM 683 C CA . VAL A 1 89 ? 0.619 -0.835 -0.407 1.00 92.44 89 VAL A CA 1
ATOM 684 C C . VAL A 1 89 ? 1.661 -0.363 0.606 1.00 92.44 89 VAL A C 1
ATOM 686 O O . VAL A 1 89 ? 1.382 -0.196 1.790 1.00 92.44 89 VAL A O 1
ATOM 689 N N . THR A 1 90 ? 2.888 -0.140 0.143 1.00 91.19 90 THR A N 1
ATOM 690 C CA . THR A 1 90 ? 4.036 0.163 1.005 1.00 91.19 90 THR A CA 1
ATOM 691 C C . THR A 1 90 ? 4.864 1.319 0.462 1.00 91.19 90 THR A C 1
ATOM 693 O O . THR A 1 90 ? 4.884 1.576 -0.740 1.00 91.19 90 THR A O 1
ATOM 696 N N . ARG A 1 91 ? 5.581 2.006 1.359 1.00 89.25 91 ARG A N 1
ATOM 697 C CA . ARG A 1 91 ? 6.550 3.067 1.035 1.00 89.25 91 ARG A CA 1
ATOM 698 C C . ARG A 1 91 ? 7.991 2.722 1.435 1.00 89.25 91 ARG A C 1
ATOM 700 O O . ARG A 1 91 ? 8.866 3.564 1.263 1.00 89.25 91 ARG A O 1
ATOM 707 N N . GLU A 1 92 ? 8.253 1.511 1.943 1.00 82.00 92 GLU A N 1
ATOM 708 C CA . GLU A 1 92 ? 9.554 1.125 2.531 1.00 82.00 92 GLU A CA 1
ATOM 709 C C . GLU A 1 92 ? 10.733 1.349 1.565 1.00 82.00 92 GLU A C 1
ATOM 711 O O . GLU A 1 92 ? 11.797 1.802 1.979 1.00 82.00 92 GLU A O 1
ATOM 716 N N . TYR A 1 93 ? 10.519 1.135 0.262 1.00 79.06 93 TYR A N 1
ATOM 717 C CA . TYR A 1 93 ? 11.518 1.365 -0.784 1.00 79.06 93 TYR A CA 1
ATOM 718 C C . TYR A 1 93 ? 10.902 2.151 -1.960 1.00 79.06 93 TYR A C 1
ATOM 720 O O . TYR A 1 93 ? 10.945 1.744 -3.122 1.00 79.06 93 TYR A O 1
ATOM 728 N N . GLY A 1 94 ? 10.268 3.282 -1.647 1.00 82.88 94 GLY A N 1
ATOM 729 C CA . GLY A 1 94 ? 9.389 3.994 -2.580 1.00 82.88 94 GLY A CA 1
ATOM 730 C C . GLY A 1 94 ? 8.009 3.342 -2.669 1.00 82.88 94 GLY A C 1
ATOM 731 O O . GLY A 1 94 ? 7.809 2.235 -2.165 1.00 82.88 94 GLY A O 1
ATOM 732 N N . LEU A 1 95 ? 7.045 4.049 -3.264 1.00 89.44 95 LEU A N 1
ATOM 733 C CA . LEU A 1 95 ? 5.675 3.551 -3.323 1.00 89.44 95 LEU A CA 1
ATOM 734 C C . LEU A 1 95 ? 5.570 2.332 -4.246 1.00 89.44 95 LEU A C 1
ATOM 736 O O . LEU A 1 95 ? 5.983 2.381 -5.408 1.00 89.44 95 LEU A O 1
ATOM 740 N N . GLY A 1 96 ? 4.975 1.263 -3.726 1.00 91.81 96 GLY A N 1
ATOM 741 C CA . GLY A 1 96 ? 4.724 0.020 -4.444 1.00 91.81 96 GLY A CA 1
ATOM 742 C C . GLY A 1 96 ? 3.687 -0.853 -3.739 1.00 91.81 96 GLY A C 1
ATOM 743 O O . GLY A 1 96 ? 3.071 -0.430 -2.760 1.00 91.81 96 GLY A O 1
ATOM 744 N N . ILE A 1 97 ? 3.479 -2.063 -4.258 1.00 93.12 97 ILE A N 1
ATOM 745 C CA . ILE A 1 97 ? 2.567 -3.065 -3.693 1.00 93.12 97 ILE A CA 1
ATOM 746 C C . ILE A 1 97 ? 3.378 -4.339 -3.479 1.00 93.12 97 ILE A C 1
ATOM 748 O O . ILE A 1 97 ? 3.911 -4.903 -4.441 1.00 93.12 97 ILE A O 1
ATOM 752 N N . TRP A 1 98 ? 3.478 -4.791 -2.229 1.00 93.31 98 TRP A N 1
ATOM 753 C CA . TRP A 1 98 ? 4.095 -6.078 -1.927 1.00 93.31 98 TRP A CA 1
ATOM 754 C C . TRP A 1 98 ? 3.292 -7.221 -2.531 1.00 93.31 98 TRP A C 1
ATOM 756 O O . TRP A 1 98 ? 2.066 -7.238 -2.463 1.00 93.31 98 TRP A O 1
ATOM 766 N N . ALA A 1 99 ? 3.997 -8.206 -3.081 1.00 91.62 99 ALA A N 1
ATOM 767 C CA . ALA A 1 99 ? 3.360 -9.383 -3.665 1.00 91.62 99 ALA A CA 1
ATOM 768 C C . ALA A 1 99 ? 2.674 -10.276 -2.612 1.00 91.62 99 ALA A C 1
ATOM 770 O O . ALA A 1 99 ? 1.767 -11.033 -2.948 1.00 91.62 99 ALA A O 1
ATOM 771 N N . GLY A 1 100 ? 3.065 -10.179 -1.336 1.00 91.06 100 GLY A N 1
ATOM 772 C CA . GLY A 1 100 ? 2.358 -10.837 -0.238 1.00 91.06 100 GLY A CA 1
ATOM 773 C C . GLY A 1 100 ? 3.180 -10.992 1.040 1.00 91.06 100 GLY A C 1
ATOM 774 O O . GLY A 1 100 ? 4.408 -10.933 1.042 1.00 91.06 100 GLY A O 1
ATOM 775 N N . LEU A 1 101 ? 2.501 -11.229 2.159 1.00 86.88 101 LEU A N 1
ATOM 776 C CA . LEU A 1 101 ? 3.141 -11.480 3.451 1.00 86.88 101 LEU A CA 1
ATOM 777 C C . LEU A 1 101 ? 3.105 -12.973 3.824 1.00 86.88 101 LEU A C 1
ATOM 779 O O . LEU A 1 101 ? 2.202 -13.685 3.390 1.00 86.88 101 LEU A O 1
ATOM 783 N N . PRO A 1 102 ? 4.059 -13.459 4.645 1.00 85.38 102 PRO A N 1
ATOM 784 C CA . PRO A 1 102 ? 5.250 -12.747 5.129 1.00 85.38 102 PRO A CA 1
ATOM 785 C C . PRO A 1 102 ? 6.460 -12.852 4.179 1.00 85.38 102 PRO A C 1
ATOM 787 O O . PRO A 1 102 ? 7.418 -12.097 4.324 1.00 85.38 102 PRO A O 1
ATOM 790 N N . TRP A 1 103 ? 6.428 -13.772 3.211 1.00 84.62 103 TRP A N 1
ATOM 791 C CA . TRP A 1 103 ? 7.606 -14.178 2.432 1.00 84.62 103 TRP A CA 1
ATOM 792 C C . TRP A 1 103 ? 7.875 -13.330 1.181 1.00 84.62 103 TRP A C 1
ATOM 794 O O . TRP A 1 103 ? 8.990 -13.344 0.663 1.00 84.62 103 TRP A O 1
ATOM 804 N N . PHE A 1 104 ? 6.884 -12.570 0.705 1.00 85.81 104 PHE A N 1
ATOM 805 C CA . PHE A 1 104 ? 6.946 -11.799 -0.541 1.00 85.81 104 PHE A CA 1
ATOM 806 C C . PHE A 1 104 ? 6.893 -10.286 -0.289 1.00 85.81 104 PHE A C 1
ATOM 808 O O . PHE A 1 104 ? 6.188 -9.543 -0.977 1.00 85.81 104 PHE A O 1
ATOM 815 N N . ARG A 1 105 ? 7.689 -9.816 0.682 1.00 86.12 105 ARG A N 1
ATOM 816 C CA . ARG A 1 105 ? 7.926 -8.388 0.984 1.00 86.12 105 ARG A CA 1
ATOM 817 C C . ARG A 1 105 ? 8.770 -7.673 -0.083 1.00 86.12 105 ARG A C 1
ATOM 819 O O . ARG A 1 105 ? 9.622 -6.846 0.220 1.00 86.12 105 ARG A O 1
ATOM 826 N N . ASP A 1 106 ? 8.525 -8.010 -1.341 1.00 86.50 106 ASP A N 1
ATOM 827 C CA . ASP A 1 106 ? 9.206 -7.489 -2.515 1.00 86.50 106 ASP A CA 1
ATOM 828 C C . ASP A 1 106 ? 8.179 -6.846 -3.442 1.00 86.50 106 ASP A C 1
ATOM 830 O O . ASP A 1 106 ? 7.030 -7.286 -3.524 1.00 86.50 106 ASP A O 1
ATOM 834 N N . ASN A 1 107 ? 8.614 -5.852 -4.207 1.00 86.44 107 ASN A N 1
ATOM 835 C CA . ASN A 1 107 ? 7.810 -5.310 -5.292 1.00 86.44 107 ASN A CA 1
ATOM 836 C C . ASN A 1 107 ? 8.057 -6.149 -6.543 1.00 86.44 107 ASN A C 1
ATOM 838 O O . ASN A 1 107 ? 9.102 -6.025 -7.187 1.00 86.44 107 ASN A O 1
ATOM 842 N N . TRP A 1 108 ? 7.105 -7.013 -6.872 1.00 89.69 108 TRP A N 1
ATOM 843 C CA . TRP A 1 108 ? 7.107 -7.778 -8.114 1.00 89.69 108 TRP A CA 1
ATOM 844 C C . TRP A 1 108 ? 6.302 -7.018 -9.157 1.00 89.69 108 TRP A C 1
ATOM 846 O O . TRP A 1 108 ? 5.105 -6.834 -8.982 1.00 89.69 108 TRP A O 1
ATOM 856 N N . GLY A 1 109 ? 6.937 -6.593 -10.248 1.00 88.19 109 GLY A N 1
ATOM 857 C CA . GLY A 1 109 ? 6.296 -5.777 -11.274 1.00 88.19 109 GLY A CA 1
ATOM 858 C C . GLY A 1 109 ? 5.033 -6.424 -11.825 1.00 88.19 109 GLY A C 1
ATOM 859 O O . GLY A 1 109 ? 3.974 -5.806 -11.783 1.00 88.19 109 GLY A O 1
ATOM 860 N N . ARG A 1 110 ? 5.101 -7.688 -12.261 1.00 89.12 110 ARG A N 1
ATOM 861 C CA . ARG A 1 110 ? 3.914 -8.438 -12.707 1.00 89.12 110 ARG A CA 1
ATOM 862 C C . ARG A 1 110 ? 2.764 -8.360 -11.693 1.00 89.12 110 ARG A C 1
ATOM 864 O O . ARG A 1 110 ? 1.659 -7.983 -12.066 1.00 89.12 110 ARG A O 1
ATOM 871 N N . ASP A 1 111 ? 3.027 -8.703 -10.438 1.00 91.88 111 ASP A N 1
ATOM 872 C CA . ASP A 1 111 ? 2.027 -8.792 -9.372 1.00 91.88 111 ASP A CA 1
ATOM 873 C C . ASP A 1 111 ? 1.464 -7.403 -9.032 1.00 91.88 111 ASP A C 1
ATOM 875 O O . ASP A 1 111 ? 0.248 -7.223 -8.970 1.00 91.88 111 ASP A O 1
ATOM 879 N N . THR A 1 112 ? 2.334 -6.390 -8.945 1.00 92.19 112 THR A N 1
ATOM 880 C CA . THR A 1 112 ? 1.943 -4.987 -8.785 1.00 92.19 112 THR A CA 1
ATOM 881 C C . THR A 1 112 ? 0.997 -4.560 -9.903 1.00 92.19 112 THR A C 1
ATOM 883 O O . THR A 1 112 ? -0.072 -4.046 -9.606 1.00 92.19 112 THR A O 1
ATOM 886 N N . PHE A 1 113 ? 1.329 -4.776 -11.180 1.00 92.38 113 PHE A N 1
ATOM 887 C CA . PHE A 1 113 ? 0.497 -4.297 -12.294 1.00 92.38 113 PHE A CA 1
ATOM 888 C C . PHE A 1 113 ? -0.771 -5.127 -12.538 1.00 92.38 113 PHE A C 1
ATOM 890 O O . PHE A 1 113 ? -1.706 -4.615 -13.154 1.00 92.38 113 PHE A O 1
ATOM 897 N N . ILE A 1 114 ? -0.845 -6.363 -12.034 1.00 92.25 114 ILE A N 1
ATOM 898 C CA . ILE A 1 114 ? -2.103 -7.122 -11.959 1.00 92.25 114 ILE A CA 1
ATOM 899 C C . ILE A 1 114 ? -3.014 -6.536 -10.875 1.00 92.25 114 ILE A C 1
ATOM 901 O O . ILE A 1 114 ? -4.211 -6.378 -11.108 1.00 92.25 114 ILE A O 1
ATOM 905 N N . ALA A 1 115 ? -2.460 -6.196 -9.711 1.00 93.00 115 ALA A N 1
ATOM 906 C CA . ALA A 1 115 ? -3.233 -5.747 -8.558 1.00 93.00 115 ALA A CA 1
ATOM 907 C C . ALA A 1 115 ? -3.595 -4.248 -8.610 1.00 93.00 115 ALA A C 1
ATOM 909 O O . ALA A 1 115 ? -4.660 -3.852 -8.137 1.00 93.00 115 ALA A O 1
ATOM 910 N N . LEU A 1 116 ? -2.749 -3.417 -9.233 1.00 94.06 116 LEU A N 1
ATOM 911 C CA . LEU A 1 116 ? -2.882 -1.957 -9.322 1.00 94.06 116 LEU A CA 1
ATOM 912 C C . LEU A 1 116 ? -4.285 -1.488 -9.744 1.00 94.06 116 LEU A C 1
ATOM 914 O O . LEU A 1 116 ? -4.807 -0.578 -9.097 1.00 94.06 116 LEU A O 1
ATOM 918 N N . PRO A 1 117 ? -4.929 -2.066 -10.784 1.00 92.31 117 PRO A N 1
ATOM 919 C CA . PRO A 1 117 ? -6.245 -1.609 -11.201 1.00 92.31 117 PRO A CA 1
ATOM 920 C C . PRO A 1 117 ? -7.301 -1.811 -10.121 1.00 92.31 117 PRO A C 1
ATOM 922 O O . PRO A 1 117 ? -8.073 -0.891 -9.883 1.00 92.31 117 PRO A O 1
ATOM 925 N N . GLY A 1 118 ? -7.299 -2.973 -9.459 1.00 88.94 118 GLY A N 1
ATOM 926 C CA . GLY A 1 118 ? -8.260 -3.325 -8.412 1.00 88.94 118 GLY A CA 1
ATOM 927 C C . GLY A 1 118 ? -8.011 -2.603 -7.088 1.00 88.94 118 GLY A C 1
ATOM 928 O O . GLY A 1 118 ? -8.957 -2.242 -6.404 1.00 88.94 118 GLY A O 1
ATOM 929 N N . ILE A 1 119 ? -6.744 -2.364 -6.739 1.00 90.94 119 ILE A N 1
ATOM 930 C CA . ILE A 1 119 ? -6.379 -1.756 -5.451 1.00 90.94 119 ILE A CA 1
ATOM 931 C C . ILE A 1 119 ? -6.422 -0.228 -5.507 1.00 90.94 119 ILE A C 1
ATOM 933 O O . ILE A 1 119 ? -6.835 0.389 -4.530 1.00 90.94 119 ILE A O 1
ATOM 937 N N . LEU A 1 120 ? -5.991 0.395 -6.614 1.00 91.25 120 LEU A N 1
ATOM 938 C CA . LEU A 1 120 ? -5.799 1.852 -6.678 1.00 91.25 120 LEU A CA 1
ATOM 939 C C . LEU A 1 120 ? -6.605 2.564 -7.770 1.00 91.25 120 LEU A C 1
ATOM 941 O O . LEU A 1 120 ? -6.978 3.715 -7.576 1.00 91.25 120 LEU A O 1
ATOM 945 N N . LEU A 1 121 ? -6.871 1.942 -8.926 1.00 91.00 121 LEU A N 1
ATOM 946 C CA . LEU A 1 121 ? -7.587 2.649 -10.002 1.00 91.00 121 LEU A CA 1
ATOM 947 C C . LEU A 1 121 ? -9.097 2.675 -9.768 1.00 91.00 121 LEU A C 1
ATOM 949 O O . LEU A 1 121 ? -9.702 3.739 -9.843 1.00 91.00 121 LEU A O 1
ATOM 953 N N . VAL A 1 122 ? -9.708 1.524 -9.480 1.00 87.00 122 VAL A N 1
ATOM 954 C CA . VAL A 1 122 ? -11.159 1.452 -9.226 1.00 87.00 122 VAL A CA 1
ATOM 955 C C . VAL A 1 122 ? -11.555 2.082 -7.888 1.00 87.00 122 VAL A C 1
ATOM 957 O O . VAL A 1 122 ? -12.702 2.468 -7.729 1.00 87.00 122 VAL A O 1
ATOM 960 N N . THR A 1 123 ? -10.606 2.226 -6.958 1.00 83.69 123 THR A N 1
ATOM 961 C CA . THR A 1 123 ? -10.780 2.893 -5.654 1.00 83.69 123 THR A CA 1
ATOM 962 C C . THR A 1 123 ? -10.496 4.400 -5.709 1.00 83.69 123 THR A C 1
ATOM 964 O O . THR A 1 123 ? -10.490 5.065 -4.681 1.00 83.69 123 THR A O 1
ATOM 967 N N . GLY A 1 124 ? -10.168 4.963 -6.878 1.00 86.81 124 GLY A N 1
ATOM 968 C CA . GLY A 1 124 ? -9.911 6.401 -7.030 1.00 86.81 124 GLY A CA 1
ATOM 969 C C . GLY A 1 124 ? -8.556 6.912 -6.510 1.00 86.81 124 GLY A C 1
ATOM 970 O O . GLY A 1 124 ? -8.294 8.113 -6.582 1.00 86.81 124 GLY A O 1
ATOM 971 N N . HIS A 1 125 ? -7.650 6.038 -6.063 1.00 89.50 125 HIS A N 1
ATOM 972 C CA . HIS A 1 125 ? -6.301 6.381 -5.579 1.00 89.50 125 HIS A CA 1
ATOM 973 C C . HIS A 1 125 ? -5.312 6.598 -6.740 1.00 89.50 125 HIS A C 1
ATOM 975 O O . HIS A 1 125 ? -4.259 5.961 -6.868 1.00 89.50 125 HIS A O 1
ATOM 981 N N . PHE A 1 126 ? -5.666 7.506 -7.652 1.00 92.12 126 PHE A N 1
ATOM 982 C CA . PHE A 1 126 ? -4.911 7.751 -8.882 1.00 92.12 126 PHE A CA 1
ATOM 983 C C . PHE A 1 126 ? -3.530 8.366 -8.633 1.00 92.12 126 PHE A C 1
ATOM 985 O O . PHE A 1 126 ? -2.612 8.159 -9.433 1.00 92.12 126 PHE A O 1
ATOM 992 N N . ALA A 1 127 ? -3.367 9.134 -7.552 1.00 92.88 127 ALA A N 1
ATOM 993 C CA . ALA A 1 127 ? -2.093 9.759 -7.210 1.00 92.88 127 ALA A CA 1
ATOM 994 C C . ALA A 1 127 ? -1.042 8.698 -6.856 1.00 92.88 127 ALA A C 1
ATOM 996 O O . ALA A 1 127 ? 0.053 8.707 -7.426 1.00 92.88 127 ALA A O 1
ATOM 997 N N . GLU A 1 128 ? -1.415 7.747 -6.005 1.00 92.75 128 GLU A N 1
ATOM 998 C CA . GLU A 1 128 ? -0.633 6.577 -5.628 1.00 92.75 128 GLU A CA 1
ATOM 999 C C . GLU A 1 128 ? -0.371 5.690 -6.841 1.00 92.75 128 GLU A C 1
ATOM 1001 O O . GLU A 1 128 ? 0.774 5.322 -7.098 1.00 92.75 128 GLU A O 1
ATOM 1006 N N . ALA A 1 129 ? -1.395 5.405 -7.653 1.00 94.06 129 ALA A N 1
ATOM 1007 C CA . ALA A 1 129 ? -1.219 4.592 -8.854 1.00 94.06 129 ALA A CA 1
ATOM 1008 C C . ALA A 1 129 ? -0.178 5.199 -9.810 1.00 94.06 129 ALA A C 1
ATOM 1010 O O . ALA A 1 129 ? 0.703 4.501 -10.318 1.00 94.06 129 ALA A O 1
ATOM 1011 N N . ARG A 1 130 ? -0.237 6.520 -10.018 1.00 94.25 130 ARG A N 1
ATOM 1012 C CA . ARG A 1 130 ? 0.734 7.267 -10.826 1.00 94.25 130 ARG A CA 1
ATOM 1013 C C . ARG A 1 130 ? 2.134 7.217 -10.225 1.00 94.25 130 ARG A C 1
ATOM 1015 O O . ARG A 1 130 ? 3.102 7.078 -10.969 1.00 94.25 130 ARG A O 1
ATOM 1022 N N . GLU A 1 131 ? 2.258 7.361 -8.910 1.00 94.31 131 GLU A N 1
ATOM 1023 C CA . GLU A 1 131 ? 3.545 7.281 -8.220 1.00 94.31 131 GLU A CA 1
ATOM 1024 C C . GLU A 1 131 ? 4.152 5.873 -8.344 1.00 94.31 131 GLU A C 1
ATOM 1026 O O . GLU A 1 131 ? 5.326 5.771 -8.685 1.00 94.31 131 GLU A O 1
ATOM 1031 N N . ILE A 1 132 ? 3.368 4.795 -8.217 1.00 92.75 132 ILE A N 1
ATOM 1032 C CA . ILE A 1 132 ? 3.846 3.417 -8.445 1.00 92.75 132 ILE A CA 1
ATOM 1033 C C . ILE A 1 132 ? 4.348 3.235 -9.878 1.00 92.75 132 ILE A C 1
ATOM 1035 O O . ILE A 1 132 ? 5.463 2.755 -10.087 1.00 92.75 132 ILE A O 1
ATOM 1039 N N . ILE A 1 133 ? 3.564 3.655 -10.877 1.00 92.19 133 ILE A N 1
ATOM 1040 C CA . ILE A 1 133 ? 3.973 3.575 -12.289 1.00 92.19 133 ILE A CA 1
ATOM 1041 C C . ILE A 1 133 ? 5.306 4.309 -12.499 1.00 92.19 133 ILE A C 1
ATOM 1043 O O . ILE A 1 133 ? 6.211 3.768 -13.135 1.00 92.19 133 ILE A O 1
ATOM 1047 N N . ARG A 1 134 ? 5.463 5.509 -11.923 1.00 91.19 134 ARG A N 1
ATOM 1048 C CA . ARG A 1 134 ? 6.715 6.282 -11.979 1.00 91.19 134 ARG A CA 1
ATOM 1049 C C . ARG A 1 134 ? 7.866 5.580 -11.263 1.00 91.19 134 ARG A C 1
ATOM 1051 O O . ARG A 1 134 ? 8.968 5.554 -11.799 1.00 91.19 134 ARG A O 1
ATOM 1058 N N . THR A 1 135 ? 7.628 4.978 -10.100 1.00 89.00 135 THR A N 1
ATOM 1059 C CA . THR A 1 135 ? 8.632 4.201 -9.358 1.00 89.00 135 THR A CA 1
ATOM 1060 C C . THR A 1 135 ? 9.210 3.081 -10.223 1.00 89.00 135 THR A C 1
ATOM 1062 O O . THR A 1 135 ? 10.431 2.918 -10.272 1.00 89.00 135 THR A O 1
ATOM 1065 N N . PHE A 1 136 ? 8.372 2.343 -10.953 1.00 88.69 136 PHE A N 1
ATOM 1066 C CA . PHE A 1 136 ? 8.837 1.319 -11.891 1.00 88.69 136 PHE A CA 1
ATOM 1067 C C . PHE A 1 136 ? 9.517 1.918 -13.128 1.00 88.69 136 PHE A C 1
ATOM 1069 O O . PHE A 1 136 ? 10.596 1.463 -13.499 1.00 88.69 136 PHE A O 1
ATOM 1076 N N . ALA A 1 137 ? 8.942 2.962 -13.732 1.00 88.75 137 ALA A N 1
ATOM 1077 C CA . ALA A 1 137 ? 9.509 3.613 -14.916 1.00 88.75 137 ALA A CA 1
ATOM 1078 C C . ALA A 1 137 ? 10.910 4.193 -14.659 1.00 88.75 137 ALA A C 1
ATOM 1080 O O . ALA A 1 137 ? 11.809 4.018 -15.473 1.00 88.75 137 ALA A O 1
ATOM 1081 N N . ASN A 1 138 ? 11.137 4.789 -13.486 1.00 88.69 138 ASN A N 1
ATOM 1082 C CA . ASN A 1 138 ? 12.439 5.330 -13.079 1.00 88.69 138 ASN A CA 1
ATOM 1083 C C . ASN A 1 138 ? 13.527 4.255 -12.905 1.00 88.69 138 ASN A C 1
ATOM 1085 O O . ASN A 1 138 ? 14.689 4.591 -12.702 1.00 88.69 138 ASN A O 1
ATOM 1089 N N . ARG A 1 139 ? 13.162 2.969 -12.942 1.00 86.88 139 ARG A N 1
ATOM 1090 C CA . ARG A 1 139 ? 14.090 1.830 -12.886 1.00 86.88 139 ARG A CA 1
ATOM 1091 C C . ARG A 1 139 ? 14.328 1.201 -14.255 1.00 86.88 139 ARG A C 1
ATOM 1093 O O . ARG A 1 139 ? 14.961 0.150 -14.324 1.00 86.88 139 ARG A O 1
ATOM 1100 N N . GLN A 1 140 ? 13.814 1.806 -15.324 1.00 89.56 140 GLN A N 1
ATOM 1101 C CA . GLN A 1 140 ? 14.128 1.385 -16.678 1.00 89.56 140 GLN A CA 1
ATOM 1102 C C . GLN A 1 140 ? 15.639 1.465 -16.906 1.00 89.56 140 GLN A C 1
ATOM 1104 O O . GLN A 1 140 ? 16.282 2.453 -16.553 1.00 89.56 140 GLN A O 1
ATOM 1109 N N . ASN A 1 141 ? 16.209 0.430 -17.512 1.00 87.69 141 ASN A N 1
ATOM 1110 C CA . ASN A 1 141 ? 17.594 0.466 -17.942 1.00 87.69 141 ASN A CA 1
ATOM 1111 C C . ASN A 1 141 ? 17.748 1.435 -19.122 1.00 87.69 141 ASN A C 1
ATOM 1113 O O . ASN A 1 141 ? 17.216 1.193 -20.205 1.00 87.69 141 ASN A O 1
ATOM 1117 N N . THR A 1 142 ? 18.476 2.524 -18.908 1.00 91.56 142 THR A N 1
ATOM 1118 C CA . THR A 1 142 ? 18.705 3.574 -19.906 1.00 91.56 142 THR A CA 1
ATOM 1119 C C . THR A 1 142 ? 20.076 3.487 -20.575 1.00 91.56 142 THR A C 1
ATOM 1121 O O . THR A 1 142 ? 20.380 4.335 -21.408 1.00 91.56 142 THR A O 1
ATOM 1124 N N . ASP A 1 143 ? 20.893 2.476 -20.257 1.00 91.56 143 ASP A N 1
ATOM 1125 C CA . ASP A 1 143 ? 22.197 2.264 -20.888 1.00 91.56 143 ASP A CA 1
ATOM 1126 C C . ASP A 1 143 ? 22.018 1.676 -22.301 1.00 91.56 143 ASP A C 1
ATOM 1128 O O . ASP A 1 143 ? 21.640 0.505 -22.425 1.00 91.56 143 ASP A O 1
ATOM 1132 N N . PRO A 1 144 ? 22.302 2.447 -23.370 1.00 92.75 144 PRO A N 1
ATOM 1133 C CA . PRO A 1 144 ? 22.090 2.013 -24.750 1.00 92.75 144 PRO A CA 1
ATOM 1134 C C . PRO A 1 144 ? 23.025 0.876 -25.178 1.00 92.75 144 PRO A C 1
ATOM 1136 O O . PRO A 1 144 ? 22.785 0.244 -26.204 1.00 92.75 144 PRO A O 1
ATOM 1139 N N . THR A 1 145 ? 24.088 0.608 -24.418 1.00 93.75 145 THR A N 1
ATOM 1140 C CA . THR A 1 145 ? 25.029 -0.488 -24.687 1.00 93.75 145 THR A CA 1
ATOM 1141 C C . THR A 1 145 ? 24.610 -1.798 -24.022 1.00 93.75 145 THR A C 1
ATOM 1143 O O . THR A 1 145 ? 25.165 -2.860 -24.308 1.00 93.75 145 THR A O 1
ATOM 1146 N N . SER A 1 146 ? 23.605 -1.747 -23.145 1.00 91.69 146 SER A N 1
ATOM 1147 C CA . SER A 1 146 ? 23.139 -2.902 -22.397 1.00 91.69 146 SER A CA 1
ATOM 1148 C C . SER A 1 146 ? 22.250 -3.810 -23.256 1.00 91.69 146 SER A C 1
ATOM 1150 O O . SER A 1 146 ? 21.318 -3.319 -23.893 1.00 91.69 146 SER A O 1
ATOM 1152 N N . PRO A 1 147 ? 22.404 -5.148 -23.193 1.00 87.88 147 PRO A N 1
ATOM 1153 C CA . PRO A 1 147 ? 21.436 -6.070 -23.801 1.00 87.88 147 PRO A CA 1
ATOM 1154 C C . PRO A 1 147 ? 20.039 -5.973 -23.159 1.00 87.88 147 PRO A C 1
ATOM 1156 O O . PRO A 1 147 ? 19.068 -6.501 -23.697 1.00 87.88 147 PRO A O 1
ATOM 1159 N N . ASP A 1 148 ? 19.940 -5.303 -22.007 1.00 85.31 148 ASP A N 1
ATOM 1160 C CA . ASP A 1 148 ? 18.700 -5.034 -21.291 1.00 85.31 148 ASP A CA 1
ATOM 1161 C C . ASP A 1 148 ? 18.200 -3.589 -21.493 1.00 85.31 148 ASP A C 1
ATOM 1163 O O . ASP A 1 148 ? 17.359 -3.140 -20.715 1.00 85.31 148 ASP A O 1
ATOM 1167 N N . PHE A 1 149 ? 18.717 -2.836 -22.474 1.00 88.19 149 PHE A N 1
ATOM 1168 C CA . PHE A 1 149 ? 18.276 -1.463 -22.745 1.00 88.19 149 PHE A CA 1
ATOM 1169 C C . PHE A 1 149 ? 16.750 -1.382 -22.898 1.00 88.19 149 PHE A C 1
ATOM 1171 O O . PHE A 1 149 ? 16.123 -2.189 -23.587 1.00 88.19 149 PHE A O 1
ATOM 1178 N N . GLY A 1 150 ? 16.143 -0.407 -22.225 1.00 87.31 150 GLY A N 1
ATOM 1179 C CA . GLY A 1 150 ? 14.704 -0.179 -22.216 1.00 87.31 150 GLY A CA 1
ATOM 1180 C C . GLY A 1 150 ? 13.904 -1.098 -21.288 1.00 87.31 150 GLY A C 1
ATOM 1181 O O . GLY A 1 150 ? 12.708 -0.855 -21.132 1.00 87.31 150 GLY A O 1
ATOM 1182 N N . ARG A 1 151 ? 14.512 -2.102 -20.641 1.00 87.88 151 ARG A N 1
ATOM 1183 C CA . ARG A 1 151 ? 13.796 -3.037 -19.755 1.00 87.88 151 ARG A CA 1
ATOM 1184 C C . ARG A 1 151 ? 13.523 -2.458 -18.372 1.00 87.88 151 ARG A C 1
ATOM 1186 O O . ARG A 1 151 ? 14.369 -1.754 -17.822 1.00 87.88 151 ARG A O 1
ATOM 1193 N N . ILE A 1 152 ? 12.386 -2.819 -17.775 1.00 87.88 152 ILE A N 1
ATOM 1194 C CA . ILE A 1 152 ? 12.056 -2.540 -16.369 1.00 87.88 152 ILE A CA 1
ATOM 1195 C C . ILE A 1 152 ? 12.190 -3.845 -15.562 1.00 87.88 152 ILE A C 1
ATOM 1197 O O . ILE A 1 152 ? 11.643 -4.878 -15.960 1.00 87.88 152 ILE A O 1
ATOM 1201 N N . PRO A 1 153 ? 12.880 -3.833 -14.408 1.00 84.25 153 PRO A N 1
ATOM 1202 C CA . PRO A 1 153 ? 13.076 -5.034 -13.602 1.00 84.25 153 PRO A CA 1
ATOM 1203 C C . PRO A 1 153 ? 11.743 -5.601 -13.098 1.00 84.25 153 PRO A C 1
ATOM 1205 O O . PRO A 1 153 ? 10.897 -4.877 -12.573 1.00 84.25 153 PRO A O 1
ATOM 1208 N N . ASN A 1 154 ? 11.578 -6.924 -13.194 1.00 84.81 154 ASN A N 1
ATOM 1209 C CA . ASN A 1 154 ? 10.386 -7.610 -12.686 1.00 84.81 154 ASN A CA 1
ATOM 1210 C C . ASN A 1 154 ? 10.340 -7.739 -11.164 1.00 84.81 154 ASN A C 1
ATOM 1212 O O . ASN A 1 154 ? 9.280 -8.031 -10.618 1.00 84.81 154 ASN A O 1
ATOM 1216 N N . ARG A 1 155 ? 11.443 -7.487 -10.461 1.00 84.62 155 ARG A N 1
ATOM 1217 C CA . ARG A 1 155 ? 11.469 -7.509 -9.001 1.00 84.62 155 ARG A CA 1
ATOM 1218 C C . ARG A 1 155 ? 12.436 -6.474 -8.446 1.00 84.62 155 ARG A C 1
ATOM 1220 O O . ARG A 1 155 ? 13.548 -6.313 -8.947 1.00 84.62 155 ARG A O 1
ATOM 1227 N N . TRP A 1 156 ? 12.004 -5.810 -7.381 1.00 77.31 156 TRP A N 1
ATOM 1228 C CA . TRP A 1 156 ? 12.741 -4.776 -6.662 1.00 77.31 156 TRP A CA 1
ATOM 1229 C C . TRP A 1 156 ? 12.555 -4.978 -5.148 1.00 77.31 156 TRP A C 1
ATOM 1231 O O . TRP A 1 156 ? 11.422 -5.037 -4.660 1.00 77.31 156 TRP A O 1
ATOM 1241 N N . ARG A 1 157 ? 13.667 -5.111 -4.411 1.00 70.50 157 ARG A N 1
ATOM 1242 C CA . ARG A 1 157 ? 13.676 -5.439 -2.969 1.00 70.50 157 ARG A CA 1
ATOM 1243 C C . ARG A 1 157 ? 14.271 -4.337 -2.092 1.00 70.50 157 ARG A C 1
ATOM 1245 O O . ARG A 1 157 ? 13.795 -4.152 -0.985 1.00 70.50 157 ARG A O 1
ATOM 1252 N N . SER A 1 158 ? 15.293 -3.621 -2.552 1.00 66.56 158 SER A N 1
ATOM 1253 C CA . SER A 1 158 ? 15.977 -2.577 -1.777 1.00 66.56 158 SER A CA 1
ATOM 1254 C C . SER A 1 158 ? 16.819 -1.683 -2.696 1.00 66.56 158 SER A C 1
ATOM 1256 O O . SER A 1 158 ? 17.138 -2.102 -3.817 1.00 66.56 158 SER A O 1
ATOM 1258 N N . PRO A 1 159 ? 17.217 -0.469 -2.258 1.00 59.12 159 PRO A N 1
ATOM 1259 C CA . PRO A 1 159 ? 18.172 0.356 -2.995 1.00 59.12 159 PRO A CA 1
ATOM 1260 C C . PRO A 1 159 ? 19.432 -0.456 -3.332 1.00 59.12 159 PRO A C 1
ATOM 1262 O O . PRO A 1 159 ? 20.111 -0.947 -2.437 1.00 59.12 159 PRO A O 1
ATOM 1265 N N . GLY A 1 160 ? 19.711 -0.637 -4.627 1.00 57.16 160 GLY A N 1
ATOM 1266 C CA . GLY A 1 160 ? 20.863 -1.404 -5.120 1.00 57.16 160 GLY A CA 1
ATOM 1267 C C . GLY A 1 160 ? 20.592 -2.868 -5.497 1.00 57.16 160 GLY A C 1
ATOM 1268 O O . GLY A 1 160 ? 21.433 -3.467 -6.160 1.00 57.16 160 GLY A O 1
ATOM 1269 N N . PHE A 1 161 ? 19.427 -3.441 -5.166 1.00 57.34 161 PHE A N 1
ATOM 1270 C CA . PHE A 1 161 ? 19.039 -4.779 -5.629 1.00 57.34 161 PHE A CA 1
ATOM 1271 C C . PHE A 1 161 ? 18.033 -4.690 -6.783 1.00 57.34 161 PHE A C 1
ATOM 1273 O O . PHE A 1 161 ? 16.828 -4.511 -6.572 1.00 57.34 161 PHE A O 1
ATOM 1280 N N . LEU A 1 162 ? 18.539 -4.833 -8.010 1.00 58.91 162 LEU A N 1
ATOM 1281 C CA . LEU A 1 162 ? 17.736 -5.007 -9.220 1.00 58.91 162 LEU A CA 1
ATOM 1282 C C . LEU A 1 162 ? 17.950 -6.433 -9.729 1.00 58.91 162 LEU A C 1
ATOM 1284 O O . LEU A 1 162 ? 19.043 -6.773 -10.180 1.00 58.91 162 LEU A O 1
ATOM 1288 N N . GLU A 1 163 ? 16.925 -7.282 -9.648 1.00 55.34 163 GLU A N 1
ATOM 1289 C CA . GLU A 1 163 ? 17.029 -8.625 -10.219 1.00 55.34 163 GLU A CA 1
ATOM 1290 C C . GLU A 1 163 ? 16.950 -8.529 -11.749 1.00 55.34 163 GLU A C 1
ATOM 1292 O O . GLU A 1 163 ? 15.915 -8.157 -12.311 1.00 55.34 163 GLU A O 1
ATOM 1297 N N . LYS A 1 164 ? 18.047 -8.876 -12.434 1.00 50.09 164 LYS A N 1
ATOM 1298 C CA . LYS A 1 164 ? 18.064 -9.089 -13.886 1.00 50.09 164 LYS A CA 1
ATOM 1299 C C . LYS A 1 164 ? 17.413 -10.437 -14.207 1.00 50.09 164 LYS A C 1
ATOM 1301 O O . LYS A 1 164 ? 18.084 -11.458 -14.316 1.00 50.09 164 LYS A O 1
ATOM 1306 N N . GLY A 1 165 ? 16.087 -10.446 -14.304 1.00 48.16 165 GLY A N 1
ATOM 1307 C CA . GLY A 1 165 ? 15.297 -11.615 -14.692 1.00 48.16 165 GLY A CA 1
ATOM 1308 C C . GLY A 1 165 ? 14.967 -11.652 -16.190 1.00 48.16 165 GLY A C 1
ATOM 1309 O O . GLY A 1 165 ? 14.893 -10.623 -16.852 1.00 48.16 165 GLY A O 1
ATOM 1310 N N . ARG A 1 166 ? 14.690 -12.854 -16.715 1.00 48.25 166 ARG A N 1
ATOM 1311 C CA . ARG A 1 166 ? 14.283 -13.132 -18.115 1.00 48.25 166 ARG A CA 1
ATOM 1312 C C . ARG A 1 166 ? 12.919 -12.532 -18.510 1.00 48.25 166 ARG A C 1
ATOM 1314 O O . ARG A 1 166 ? 12.544 -12.586 -19.676 1.00 48.25 166 ARG A O 1
ATOM 1321 N N . LEU A 1 167 ? 12.169 -12.013 -17.537 1.00 50.59 167 LEU A N 1
ATOM 1322 C CA .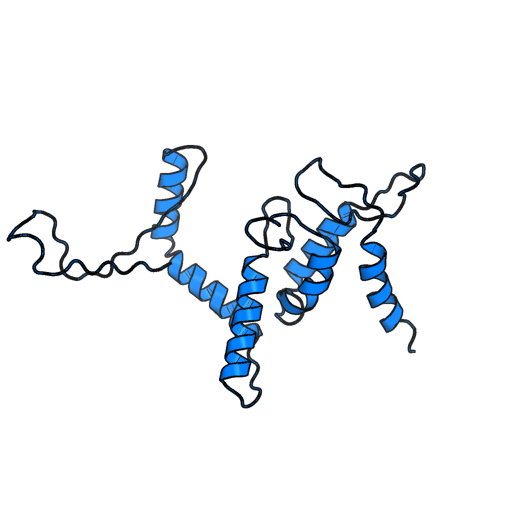 LEU A 1 167 ? 10.839 -11.430 -17.694 1.00 50.59 167 LEU A CA 1
ATOM 1323 C C . LEU A 1 167 ? 10.930 -9.931 -17.395 1.00 50.59 167 LEU A C 1
ATOM 1325 O O . LEU A 1 167 ? 11.333 -9.548 -16.302 1.00 50.59 167 LEU A O 1
ATOM 1329 N N . ASP A 1 168 ? 10.563 -9.110 -18.373 1.00 60.16 168 ASP A N 1
ATOM 1330 C CA . ASP A 1 168 ? 10.470 -7.652 -18.275 1.00 60.16 168 ASP A CA 1
ATOM 1331 C C . ASP A 1 168 ? 8.998 -7.246 -18.135 1.00 60.16 168 ASP A C 1
ATOM 1333 O O . ASP A 1 168 ? 8.117 -7.736 -18.854 1.00 60.16 168 ASP A O 1
ATOM 1337 N N . VAL A 1 169 ? 8.734 -6.334 -17.204 1.00 61.22 169 VAL A N 1
ATOM 1338 C CA . VAL A 1 169 ? 7.400 -5.815 -16.893 1.00 61.22 169 VAL A CA 1
ATOM 1339 C C . VAL A 1 169 ? 6.828 -4.964 -18.030 1.00 61.22 169 VAL A C 1
ATOM 1341 O O . VAL A 1 169 ? 5.603 -4.837 -18.122 1.00 61.22 169 VAL A O 1
ATOM 1344 N N . LEU A 1 170 ? 7.666 -4.435 -18.940 1.00 58.66 170 LEU A N 1
ATOM 1345 C CA . LEU A 1 170 ? 7.210 -3.682 -20.120 1.00 58.66 170 LEU A CA 1
ATOM 1346 C C . LEU A 1 170 ? 6.148 -4.441 -20.908 1.00 58.66 170 LEU A C 1
ATOM 1348 O O . LEU A 1 170 ? 5.207 -3.823 -21.405 1.00 58.66 170 LEU A O 1
ATOM 1352 N N . THR A 1 171 ? 6.265 -5.769 -20.998 1.00 54.41 171 THR A N 1
ATOM 1353 C CA . THR A 1 171 ? 5.293 -6.588 -21.730 1.00 54.41 171 THR A CA 1
ATOM 1354 C C . THR A 1 171 ? 3.891 -6.431 -21.137 1.00 54.41 171 THR A C 1
ATOM 1356 O O . THR A 1 171 ? 2.922 -6.330 -21.882 1.00 54.41 171 THR A O 1
ATOM 1359 N N . LEU A 1 172 ? 3.744 -6.327 -19.813 1.00 55.19 172 LEU A N 1
ATOM 1360 C CA . LEU A 1 172 ? 2.432 -6.169 -19.177 1.00 55.19 172 LEU A CA 1
ATOM 1361 C C . LEU A 1 172 ? 1.894 -4.732 -19.301 1.00 55.19 172 LEU A C 1
ATOM 1363 O O . LEU A 1 172 ? 0.711 -4.538 -19.589 1.00 55.19 172 LEU A O 1
ATOM 1367 N N . ILE A 1 173 ? 2.770 -3.736 -19.121 1.00 56.50 173 ILE A N 1
ATOM 1368 C CA . ILE A 1 173 ? 2.418 -2.307 -19.165 1.00 56.50 173 ILE A CA 1
ATOM 1369 C C . ILE A 1 173 ? 1.990 -1.902 -20.586 1.00 56.50 173 ILE A C 1
ATOM 1371 O O . ILE A 1 173 ? 0.931 -1.300 -20.771 1.00 56.50 173 ILE A O 1
ATOM 1375 N N . LEU A 1 174 ? 2.766 -2.274 -21.611 1.00 49.78 174 LEU A N 1
ATOM 1376 C CA . LEU A 1 174 ? 2.525 -1.854 -22.996 1.00 49.78 174 LEU A CA 1
ATOM 1377 C C . LEU A 1 174 ? 1.403 -2.641 -23.685 1.00 49.78 174 LEU A C 1
ATOM 1379 O O . LEU A 1 174 ? 0.655 -2.053 -24.469 1.00 49.78 174 LEU A O 1
ATOM 1383 N N . THR A 1 175 ? 1.210 -3.928 -23.369 1.00 45.72 175 THR A N 1
ATOM 1384 C CA . THR A 1 175 ? 0.122 -4.728 -23.974 1.00 45.72 175 THR A CA 1
ATOM 1385 C C . THR A 1 175 ? -1.263 -4.188 -23.593 1.00 45.72 175 THR A C 1
ATOM 1387 O O . THR A 1 175 ? -2.205 -4.285 -24.379 1.00 45.72 175 THR A O 1
ATOM 1390 N N . ARG A 1 176 ? -1.403 -3.536 -22.427 1.00 46.03 176 ARG A N 1
ATOM 1391 C CA . ARG A 1 176 ? -2.661 -2.894 -22.001 1.00 46.03 176 ARG A CA 1
ATOM 1392 C C . ARG A 1 176 ? -2.894 -1.515 -22.634 1.00 46.03 176 ARG A C 1
ATOM 1394 O O . ARG A 1 176 ? -4.047 -1.128 -22.808 1.00 46.03 176 ARG A O 1
ATOM 1401 N N . VAL A 1 177 ? -1.829 -0.787 -22.987 1.00 42.31 177 VAL A N 1
ATOM 1402 C CA . VAL A 1 177 ? -1.920 0.521 -23.666 1.00 42.31 177 VAL A CA 1
ATOM 1403 C C . VAL A 1 177 ? -2.212 0.339 -25.157 1.00 42.31 177 VAL A C 1
ATOM 1405 O O . VAL A 1 177 ? -3.126 0.974 -25.674 1.00 42.31 177 VAL A O 1
ATOM 1408 N N . LYS A 1 178 ? -1.530 -0.593 -25.839 1.00 32.34 178 LYS A N 1
ATOM 1409 C CA . LYS A 1 178 ? -1.750 -0.849 -27.275 1.00 32.34 178 LYS A CA 1
ATOM 1410 C C . LYS A 1 178 ? -3.169 -1.324 -27.597 1.00 32.34 178 LYS A C 1
ATOM 1412 O O . LYS A 1 178 ? -3.712 -0.917 -28.617 1.00 32.34 178 LYS A O 1
ATOM 1417 N N . LYS A 1 179 ? -3.805 -2.106 -26.714 1.00 37.06 179 LYS A N 1
ATOM 1418 C CA . LYS A 1 179 ? -5.185 -2.579 -26.931 1.00 37.06 179 LYS A CA 1
ATOM 1419 C C . LYS A 1 179 ? -6.235 -1.452 -26.895 1.00 37.06 179 LYS A C 1
ATOM 1421 O O . LYS A 1 179 ? -7.322 -1.649 -27.406 1.00 37.06 179 LYS A O 1
ATOM 1426 N N . ARG A 1 180 ? -5.921 -0.275 -26.333 1.00 43.22 180 ARG A N 1
ATOM 1427 C CA . ARG A 1 180 ? -6.831 0.890 -26.318 1.00 43.22 180 ARG A CA 1
ATOM 1428 C C . ARG A 1 180 ? -6.605 1.900 -27.446 1.00 43.22 180 ARG A C 1
ATOM 1430 O O . ARG A 1 180 ? -7.438 2.775 -27.616 1.00 43.22 180 ARG A O 1
ATOM 1437 N N . VAL A 1 181 ? -5.503 1.796 -28.189 1.00 47.81 181 VAL A N 1
ATOM 1438 C CA . VAL A 1 181 ? -5.154 2.743 -29.270 1.00 47.81 181 VAL A CA 1
ATOM 1439 C C . VAL A 1 181 ? -5.312 2.100 -30.661 1.00 47.81 181 VAL A C 1
ATOM 1441 O O . VAL A 1 181 ? -5.165 2.770 -31.671 1.00 47.81 181 VAL A O 1
ATOM 1444 N N . GLY A 1 182 ? -5.620 0.798 -30.725 1.00 40.28 182 GLY A N 1
ATOM 1445 C CA . GLY A 1 182 ? -5.797 0.044 -31.975 1.00 40.28 182 GLY A CA 1
ATOM 1446 C C . GLY A 1 182 ? -7.247 -0.234 -32.388 1.00 40.28 182 GLY A C 1
ATOM 1447 O O . GLY A 1 182 ? -7.451 -1.001 -33.321 1.00 40.28 182 GLY A O 1
ATOM 1448 N N . GLU A 1 183 ? -8.235 0.346 -31.704 1.00 43.03 183 GLU A N 1
ATOM 1449 C CA . GLU A 1 183 ? -9.659 0.280 -32.069 1.00 43.03 183 GLU A CA 1
ATOM 1450 C C . GLU A 1 183 ? -10.214 1.711 -32.166 1.00 43.03 183 GLU A C 1
ATOM 1452 O O . GLU A 1 183 ? -10.981 2.166 -31.319 1.00 43.03 183 GLU A O 1
ATOM 1457 N N . SER A 1 184 ? -9.748 2.448 -33.176 1.00 37.94 184 SER A N 1
ATOM 1458 C CA . SER A 1 184 ? -10.392 3.647 -33.728 1.00 37.94 184 SER A CA 1
ATOM 1459 C C . SER A 1 184 ? -9.939 3.846 -35.165 1.00 37.94 184 SER A C 1
ATOM 1461 O O . SER A 1 184 ? -8.699 3.899 -35.347 1.00 37.94 184 SER A O 1
#

Organism: Abyssobacteria bacterium (strain SURF_5) (NCBI:txid2093360)

InterPro domains:
  IPR008928 Six-hairpin glycosidase superfamily [SSF48208] (46-159)
  IPR010401 Glycogen debranching enzyme [PTHR10569] (37-138)
  IPR012341 Six-hairpin glycosidase-like superfamily [G3DSA:1.50.10.10] (104-169)
  IPR032790 Glycogen debranching enzyme, C-terminal [PF06202] (91-140)